Protein AF-A0A6J4MCF7-F1 (afdb_monomer_lite)

Sequence (189 aa):
SVEVPPEEGTEGVEALLNGLPERLKAENLRTLGIVVDADRNLSGRWQSLKDKLSSIGYRDIPQSPPPEGWVCAPSDPYLPRVGVWLMPNNQLPGMLEDFVAYLIPPGDTLHPKAEAILQELEQAGLNRYTLIHHPKALIHTWLAWQKTPAMPMGQAITAQVLRCDCPIALIFIREMGLKPHPFRTALIS

Secondary structure (DSSP, 8-state):
-EE-----TTHHHHHHHHHHHHHHTSTT--EEEEEE--TT-HHHHHHHHHHHHHHHT-----SS--TT-EEE--S-TTS-EEEEEETTTSSS---HHHHHHHHSPTT-SSHHHHHHHHHHHHHTT---S-GGGHHHHHHHHHHHTSSSTT--HHHHHHHHHTT---HHHHHHHHHHT-SSS--EEEE--

Radius of gyration: 17.34 Å; chains: 1; bounding box: 41×32×49 Å

Structure (mmCIF, N/CA/C/O backbone):
data_AF-A0A6J4MCF7-F1
#
_entry.id   AF-A0A6J4MCF7-F1
#
loop_
_atom_site.group_PDB
_atom_site.id
_atom_site.type_symbol
_atom_site.label_atom_id
_atom_site.label_alt_id
_atom_site.label_comp_id
_atom_site.label_asym_id
_atom_site.label_entity_id
_atom_site.label_seq_id
_atom_site.pdbx_PDB_ins_code
_atom_site.Cartn_x
_atom_site.Cartn_y
_atom_site.Cartn_z
_atom_site.occupancy
_atom_site.B_iso_or_equiv
_atom_site.auth_seq_id
_atom_site.auth_comp_id
_at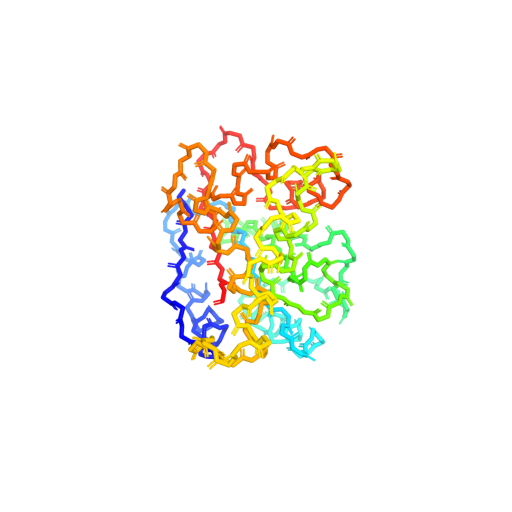om_site.auth_asym_id
_atom_site.auth_atom_id
_atom_site.pdbx_PDB_model_num
ATOM 1 N N . SER A 1 1 ? -3.094 8.353 -14.098 1.00 39.66 1 SER A N 1
ATOM 2 C CA . SER A 1 1 ? -4.246 7.604 -13.571 1.00 39.66 1 SER A CA 1
ATOM 3 C C . SER A 1 1 ? -3.771 6.574 -12.576 1.00 39.66 1 SER A C 1
ATOM 5 O O . SER A 1 1 ? -2.833 5.847 -12.880 1.00 39.66 1 SER A O 1
ATOM 7 N N . VAL A 1 2 ? -4.368 6.573 -11.387 1.00 45.28 2 VAL A N 1
ATOM 8 C CA . VAL A 1 2 ? -4.185 5.514 -10.395 1.00 45.28 2 VAL A CA 1
ATOM 9 C C . VAL A 1 2 ? -5.203 4.423 -10.714 1.00 45.28 2 VAL A C 1
ATOM 11 O O . VAL A 1 2 ? -6.394 4.721 -10.740 1.00 45.28 2 VAL A O 1
ATOM 14 N N . GLU A 1 3 ? -4.757 3.204 -10.997 1.00 48.59 3 GLU A N 1
ATOM 15 C CA . GLU A 1 3 ? -5.644 2.041 -11.099 1.00 48.59 3 GLU A CA 1
ATOM 16 C C . GLU A 1 3 ? -5.617 1.291 -9.771 1.00 48.59 3 GLU A C 1
ATOM 18 O O . GLU A 1 3 ? -4.543 0.887 -9.327 1.00 48.59 3 GLU A O 1
ATOM 23 N N . VAL A 1 4 ? -6.792 1.145 -9.152 1.00 49.62 4 VAL A N 1
ATOM 24 C CA . VAL A 1 4 ? -7.011 0.339 -7.945 1.00 49.62 4 VAL A CA 1
ATOM 25 C C . VAL A 1 4 ? -7.881 -0.855 -8.350 1.00 49.62 4 VAL A C 1
ATOM 27 O O . VAL A 1 4 ? -8.982 -0.627 -8.859 1.00 49.62 4 VAL A O 1
ATOM 30 N N . PRO A 1 5 ? -7.402 -2.104 -8.230 1.00 45.00 5 PRO A N 1
ATOM 31 C CA . PRO A 1 5 ? -8.235 -3.281 -8.424 1.00 45.00 5 PRO A CA 1
ATOM 32 C C . PRO A 1 5 ? -9.290 -3.396 -7.312 1.00 45.00 5 PRO A C 1
ATOM 34 O O . PRO A 1 5 ? -9.135 -2.783 -6.256 1.00 45.00 5 PRO A O 1
ATOM 37 N N . PRO A 1 6 ? -10.381 -4.144 -7.543 1.00 39.25 6 PRO A N 1
ATOM 38 C CA . PRO A 1 6 ? -11.371 -4.416 -6.505 1.00 39.25 6 PRO A CA 1
ATOM 39 C C . PRO A 1 6 ? -10.725 -5.130 -5.305 1.00 39.25 6 PRO A C 1
ATOM 41 O O . PRO A 1 6 ? -9.930 -6.050 -5.484 1.00 39.25 6 PRO A O 1
ATOM 44 N N . GLU A 1 7 ? -11.063 -4.680 -4.093 1.00 44.81 7 GLU A N 1
ATOM 45 C CA . GLU A 1 7 ? -10.561 -5.219 -2.823 1.00 44.81 7 GLU A CA 1
ATOM 46 C C . GLU A 1 7 ? -11.194 -6.589 -2.520 1.00 44.81 7 GLU A C 1
ATOM 48 O O . GLU A 1 7 ? -12.216 -6.664 -1.840 1.00 44.81 7 GLU A O 1
ATOM 53 N N . GLU A 1 8 ? -10.596 -7.683 -2.992 1.00 34.00 8 GLU A N 1
ATOM 54 C CA . GLU A 1 8 ? -10.965 -9.039 -2.559 1.00 34.00 8 GLU A CA 1
ATOM 55 C C . GLU A 1 8 ? -9.717 -9.879 -2.247 1.00 34.00 8 GLU A C 1
ATOM 57 O O . GLU A 1 8 ? -9.166 -10.564 -3.100 1.00 34.00 8 GLU A O 1
ATOM 62 N N . GLY A 1 9 ? -9.282 -9.832 -0.980 1.00 42.81 9 GLY A N 1
ATOM 63 C CA . GLY A 1 9 ? -8.411 -10.827 -0.342 1.00 42.81 9 GLY A CA 1
ATOM 64 C C . GLY A 1 9 ? -7.085 -11.142 -1.046 1.00 42.81 9 GLY A C 1
ATOM 65 O O . GLY A 1 9 ? -6.619 -10.452 -1.943 1.00 42.81 9 GLY A O 1
ATOM 66 N N . THR A 1 10 ? -6.452 -12.239 -0.631 1.00 39.50 10 THR A N 1
ATOM 67 C CA . THR A 1 10 ? -5.171 -12.755 -1.154 1.00 39.50 10 THR A CA 1
ATOM 68 C C . THR A 1 10 ? -5.093 -12.905 -2.683 1.00 39.50 10 THR A C 1
ATOM 70 O O . THR A 1 10 ? -3.987 -13.040 -3.211 1.00 39.50 10 THR A O 1
ATOM 73 N N . GLU A 1 11 ? -6.227 -12.842 -3.386 1.00 49.81 11 GLU A N 1
ATOM 74 C CA . GLU A 1 11 ? -6.341 -12.856 -4.847 1.00 49.81 11 GLU A CA 1
ATOM 75 C C . GLU A 1 11 ? -5.810 -11.565 -5.501 1.00 49.81 11 GLU A C 1
ATOM 77 O O . GLU A 1 11 ? -5.327 -11.621 -6.632 1.00 49.81 11 GLU A O 1
ATOM 82 N N . GLY A 1 12 ? -5.790 -10.425 -4.795 1.00 64.25 12 GLY A N 1
ATOM 83 C CA . GLY A 1 12 ? -5.366 -9.127 -5.345 1.00 64.25 12 GLY A CA 1
ATOM 84 C C . GLY A 1 12 ? -3.914 -9.094 -5.846 1.00 64.25 12 GLY A C 1
ATOM 85 O O . GLY A 1 12 ? -3.633 -8.645 -6.963 1.00 64.25 12 GLY A O 1
ATOM 86 N N . VAL A 1 13 ? -2.975 -9.640 -5.066 1.00 68.19 13 VAL A N 1
ATOM 87 C CA . VAL A 1 13 ? -1.548 -9.685 -5.442 1.00 68.19 13 VAL A CA 1
ATOM 88 C C . VAL A 1 13 ? -1.277 -10.728 -6.525 1.00 68.19 13 VAL A C 1
ATOM 90 O O . VAL A 1 13 ? -0.470 -10.491 -7.421 1.00 68.19 13 VAL A O 1
ATOM 93 N N . GLU A 1 14 ? -1.937 -11.885 -6.492 1.00 72.50 14 GLU A N 1
ATOM 94 C CA . GLU A 1 14 ? -1.773 -12.869 -7.568 1.00 72.50 14 GLU A CA 1
ATOM 95 C C . GLU A 1 14 ? -2.362 -12.352 -8.884 1.00 72.50 14 GLU A C 1
ATOM 97 O O . GLU A 1 14 ? -1.720 -12.457 -9.932 1.00 72.50 14 GLU A O 1
ATOM 102 N N . ALA A 1 15 ? -3.525 -11.697 -8.836 1.00 73.19 15 ALA A N 1
ATOM 103 C CA . ALA A 1 15 ? -4.121 -11.022 -9.982 1.00 73.19 15 ALA A CA 1
ATOM 104 C C . ALA A 1 15 ? -3.201 -9.921 -10.536 1.00 73.19 15 ALA A C 1
ATOM 106 O O . ALA A 1 15 ? -3.029 -9.826 -11.756 1.00 73.19 15 ALA A O 1
ATOM 107 N N . LEU A 1 16 ? -2.540 -9.140 -9.667 1.00 76.44 16 LEU A N 1
ATOM 108 C CA . LEU A 1 16 ? -1.496 -8.194 -10.075 1.00 76.44 16 LEU A CA 1
ATOM 109 C C . LEU A 1 16 ? -0.387 -8.895 -10.849 1.00 76.44 16 LEU A C 1
ATOM 111 O O . LEU A 1 16 ? -0.059 -8.487 -11.962 1.00 76.44 16 LEU A O 1
ATOM 115 N N . LEU A 1 17 ? 0.226 -9.912 -10.239 1.00 80.19 17 LEU A N 1
ATOM 116 C CA . LEU A 1 17 ? 1.384 -10.599 -10.802 1.00 80.19 17 LEU A CA 1
ATOM 117 C C . LEU A 1 17 ? 1.025 -11.268 -12.131 1.00 80.19 17 LEU A C 1
ATOM 119 O O . LEU A 1 17 ? 1.830 -11.265 -13.066 1.00 80.19 17 LEU A O 1
ATOM 123 N N . ASN A 1 18 ? -0.191 -11.793 -12.255 1.00 82.44 18 ASN A N 1
ATOM 124 C CA . ASN A 1 18 ? -0.698 -12.381 -13.488 1.00 82.44 18 ASN A CA 1
ATOM 125 C C . ASN A 1 18 ? -0.935 -11.329 -14.576 1.00 82.44 18 ASN A C 1
ATOM 127 O O . ASN A 1 18 ? -0.492 -11.540 -15.703 1.00 82.44 18 ASN A O 1
ATOM 131 N N . GLY A 1 19 ? -1.525 -10.179 -14.236 1.00 82.44 19 GLY A N 1
ATOM 132 C CA . GLY A 1 19 ? -1.773 -9.077 -15.173 1.00 82.44 19 GLY A CA 1
ATOM 133 C C . GLY A 1 19 ? -0.550 -8.203 -15.484 1.00 82.44 19 GLY A C 1
ATOM 134 O O . GLY A 1 19 ? -0.576 -7.422 -16.436 1.00 82.44 19 GLY A O 1
ATOM 135 N N . LEU A 1 20 ? 0.539 -8.316 -14.715 1.00 83.81 20 LEU A N 1
ATOM 136 C CA . LEU A 1 20 ? 1.731 -7.475 -14.858 1.00 83.81 20 LEU A CA 1
ATOM 137 C C . LEU A 1 20 ? 2.324 -7.466 -16.284 1.00 83.81 20 LEU A C 1
ATOM 139 O O . LEU A 1 20 ? 2.617 -6.376 -16.779 1.00 83.81 20 LEU A O 1
ATOM 143 N N . PRO A 1 21 ? 2.464 -8.606 -16.996 1.00 85.00 21 PRO A N 1
ATOM 144 C CA . PRO A 1 21 ? 2.993 -8.612 -18.359 1.00 85.00 21 PRO A CA 1
ATOM 145 C C . PRO A 1 21 ? 2.129 -7.831 -19.350 1.00 85.00 21 PRO A C 1
ATOM 147 O O . PRO A 1 21 ? 2.665 -7.216 -20.266 1.00 85.00 21 PRO A O 1
ATOM 150 N N . GLU A 1 22 ? 0.805 -7.850 -19.192 1.00 83.25 22 GLU A N 1
ATOM 151 C CA . GLU A 1 22 ? -0.110 -7.104 -20.061 1.00 83.25 22 GLU A CA 1
ATOM 152 C C . GLU A 1 22 ? -0.061 -5.610 -19.752 1.00 83.25 22 GLU A C 1
ATOM 154 O O . GLU A 1 22 ? 0.046 -4.791 -20.662 1.00 83.25 22 GLU A O 1
ATOM 159 N N . ARG A 1 23 ? -0.039 -5.254 -18.461 1.00 81.69 23 ARG A N 1
ATOM 160 C CA . ARG A 1 23 ? 0.102 -3.864 -18.005 1.00 81.69 23 ARG A CA 1
ATOM 161 C C . ARG A 1 23 ? 1.379 -3.226 -18.541 1.00 81.69 23 ARG A C 1
ATOM 163 O O . ARG A 1 23 ? 1.329 -2.099 -19.015 1.00 81.69 23 ARG A O 1
ATOM 170 N N . LEU A 1 24 ? 2.498 -3.951 -18.517 1.00 81.62 24 LEU A N 1
ATOM 171 C CA . LEU A 1 24 ? 3.789 -3.470 -19.022 1.00 81.62 24 LEU A CA 1
ATOM 172 C C . LEU A 1 24 ? 3.817 -3.274 -20.545 1.00 81.62 24 LEU A C 1
ATOM 174 O O . LEU A 1 24 ? 4.602 -2.466 -21.030 1.00 81.62 24 LEU A O 1
ATOM 178 N N . LYS A 1 25 ? 2.946 -3.965 -21.290 1.00 81.38 25 LYS A N 1
ATOM 179 C CA . LYS A 1 25 ? 2.785 -3.814 -22.747 1.00 81.38 25 LYS A CA 1
ATOM 180 C C . LYS A 1 25 ? 1.840 -2.678 -23.141 1.00 81.38 25 LYS A C 1
ATOM 182 O O . LYS A 1 25 ? 1.638 -2.458 -24.333 1.00 81.38 25 LYS A O 1
ATOM 187 N N . ALA A 1 26 ? 1.232 -1.983 -22.178 1.00 78.69 26 ALA A N 1
ATOM 188 C CA . ALA A 1 26 ? 0.313 -0.895 -22.473 1.00 78.69 26 ALA A CA 1
ATOM 189 C C . ALA A 1 26 ? 1.008 0.194 -23.303 1.00 78.69 26 ALA A C 1
ATOM 191 O O . ALA A 1 26 ? 2.081 0.686 -22.941 1.00 78.69 26 ALA A O 1
ATOM 192 N N . GLU A 1 27 ? 0.377 0.594 -24.409 1.00 74.62 27 GLU A N 1
ATOM 193 C CA . GLU A 1 27 ? 0.929 1.618 -25.292 1.00 74.62 27 GLU A CA 1
ATOM 194 C C . GLU A 1 27 ? 1.226 2.910 -24.518 1.00 74.62 27 GLU A C 1
ATOM 196 O O . GLU A 1 27 ? 0.414 3.393 -23.724 1.00 74.62 27 GLU A O 1
ATOM 201 N N . ASN A 1 28 ? 2.402 3.488 -24.776 1.00 75.81 28 ASN A N 1
ATOM 202 C CA . ASN A 1 28 ? 2.908 4.711 -24.145 1.00 75.81 28 ASN A CA 1
ATOM 203 C C . ASN A 1 28 ? 3.186 4.623 -22.633 1.00 75.81 28 ASN A C 1
ATOM 205 O O . ASN A 1 28 ? 3.446 5.656 -22.006 1.00 75.81 28 ASN A O 1
ATOM 209 N N . LEU A 1 29 ? 3.178 3.431 -22.027 1.00 78.75 29 LEU A N 1
ATOM 210 C CA . LEU A 1 29 ? 3.609 3.278 -20.642 1.00 78.75 29 LEU A CA 1
ATOM 211 C C . LEU A 1 29 ? 5.124 3.494 -20.541 1.00 78.75 29 LEU A C 1
ATOM 213 O O . LEU A 1 29 ? 5.912 2.713 -21.057 1.00 78.75 29 LEU A O 1
ATOM 217 N N . ARG A 1 30 ? 5.533 4.570 -19.863 1.00 79.62 30 ARG A N 1
ATOM 218 C CA . ARG A 1 30 ? 6.956 4.885 -19.619 1.00 79.62 30 ARG A CA 1
ATOM 219 C C . ARG A 1 30 ? 7.431 4.481 -18.231 1.00 79.62 30 ARG A C 1
ATOM 221 O O . ARG A 1 30 ? 8.589 4.118 -18.057 1.00 79.62 30 ARG A O 1
ATOM 228 N N . THR A 1 31 ? 6.529 4.561 -17.258 1.00 79.8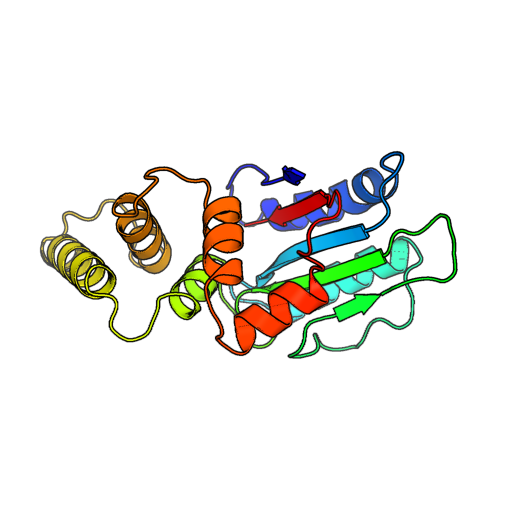1 31 THR A N 1
ATOM 229 C CA . THR A 1 31 ? 6.805 4.270 -15.854 1.00 79.81 31 THR A CA 1
ATOM 230 C C . THR A 1 31 ? 5.607 3.556 -15.252 1.00 79.81 31 THR A C 1
ATOM 232 O O . THR A 1 31 ? 4.482 4.027 -15.418 1.00 79.81 31 THR A O 1
ATOM 235 N N . LEU A 1 32 ? 5.858 2.472 -14.523 1.00 82.06 32 LEU A N 1
ATOM 236 C CA . LEU A 1 32 ? 4.882 1.755 -13.717 1.00 82.06 32 LEU A CA 1
ATOM 237 C C . LEU A 1 32 ? 5.322 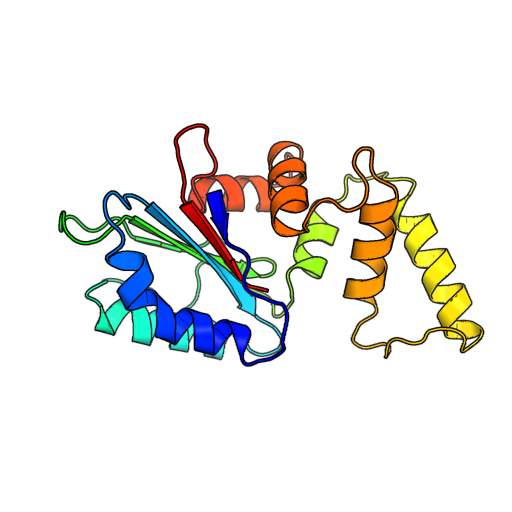1.762 -12.252 1.00 82.06 32 LEU A C 1
ATOM 239 O O . LEU A 1 32 ? 6.406 1.296 -11.913 1.00 82.06 32 LEU A O 1
ATOM 243 N N . GLY A 1 33 ? 4.466 2.286 -11.384 1.00 81.25 33 GLY A N 1
ATOM 244 C CA . GLY A 1 33 ? 4.591 2.101 -9.943 1.00 81.25 33 GLY A CA 1
ATOM 245 C C . GLY A 1 33 ? 3.776 0.892 -9.499 1.00 81.25 33 GLY A C 1
ATOM 246 O O . GLY A 1 33 ? 2.604 0.808 -9.862 1.00 81.25 33 GLY A O 1
ATOM 247 N N . ILE A 1 34 ? 4.392 -0.005 -8.733 1.00 83.62 34 ILE A N 1
ATOM 248 C CA . ILE A 1 34 ? 3.781 -1.191 -8.135 1.00 83.62 34 ILE A CA 1
ATOM 249 C C . ILE A 1 34 ? 3.808 -1.019 -6.618 1.00 83.62 34 ILE A C 1
ATOM 251 O O . ILE A 1 34 ? 4.879 -0.917 -6.024 1.00 83.62 34 ILE A O 1
ATOM 255 N N . VAL A 1 35 ? 2.634 -1.002 -6.000 1.00 81.62 35 VAL A N 1
ATOM 256 C CA . VAL A 1 35 ? 2.478 -0.992 -4.542 1.00 81.62 35 VAL A CA 1
ATOM 257 C C . VAL A 1 35 ? 1.761 -2.268 -4.138 1.00 81.62 35 VAL A C 1
ATOM 259 O O . VAL A 1 35 ? 0.762 -2.602 -4.772 1.00 81.62 35 VAL A O 1
ATOM 262 N N . VAL A 1 36 ? 2.291 -2.979 -3.145 1.00 81.31 36 VAL A N 1
ATOM 263 C CA . VAL A 1 36 ? 1.769 -4.279 -2.706 1.00 81.31 36 VAL A CA 1
ATOM 264 C C . VAL A 1 36 ? 1.736 -4.349 -1.186 1.00 81.31 36 VAL A C 1
ATOM 266 O O . VAL A 1 36 ? 2.739 -4.045 -0.537 1.00 81.31 36 VAL A O 1
ATOM 269 N N . ASP A 1 37 ? 0.622 -4.820 -0.632 1.00 80.81 37 ASP A N 1
ATOM 270 C CA . ASP A 1 37 ? 0.520 -5.133 0.789 1.00 80.81 37 ASP A CA 1
ATOM 271 C C . ASP A 1 37 ? 1.416 -6.323 1.159 1.00 80.81 37 ASP A C 1
ATOM 273 O O . ASP A 1 37 ? 1.409 -7.392 0.531 1.00 80.81 37 ASP A O 1
ATOM 277 N N . ALA A 1 38 ? 2.257 -6.126 2.177 1.00 78.56 38 ALA A N 1
ATOM 278 C CA . ALA A 1 38 ? 3.125 -7.186 2.677 1.00 78.56 38 ALA A CA 1
ATOM 279 C C . ALA A 1 38 ? 2.349 -8.198 3.534 1.00 78.56 38 ALA A C 1
ATOM 281 O O . ALA A 1 38 ? 2.861 -9.295 3.788 1.00 78.56 38 ALA A O 1
ATOM 282 N N . ASP A 1 39 ? 1.131 -7.844 3.964 1.00 78.94 39 ASP A N 1
ATOM 283 C CA . ASP A 1 39 ? 0.263 -8.618 4.849 1.00 78.94 39 ASP A CA 1
ATOM 284 C C . ASP A 1 39 ? 1.061 -9.184 6.030 1.00 78.94 39 ASP A C 1
ATOM 286 O O . ASP A 1 39 ? 1.574 -8.446 6.863 1.00 78.94 39 ASP A O 1
ATOM 290 N N . ARG A 1 40 ? 1.220 -10.513 6.080 1.00 76.38 40 ARG A N 1
ATOM 291 C CA . ARG A 1 40 ? 2.025 -11.242 7.067 1.00 76.38 40 ARG A CA 1
ATOM 292 C C . ARG A 1 40 ? 3.331 -11.805 6.495 1.00 76.38 40 ARG A C 1
ATOM 294 O O . ARG A 1 40 ? 4.091 -12.407 7.246 1.00 76.38 40 ARG A O 1
ATOM 301 N N . ASN A 1 41 ? 3.593 -11.672 5.191 1.00 83.56 41 ASN A N 1
ATOM 302 C CA . ASN A 1 41 ? 4.712 -12.341 4.517 1.00 83.56 41 ASN A CA 1
ATOM 303 C C . ASN A 1 41 ? 5.433 -11.443 3.497 1.00 83.56 41 ASN A C 1
ATOM 305 O O . ASN A 1 41 ? 5.420 -11.693 2.290 1.00 83.56 41 ASN A O 1
ATOM 309 N N . LEU A 1 42 ? 6.142 -10.438 4.008 1.00 86.56 42 LEU A N 1
ATOM 310 C CA . LEU A 1 42 ? 6.962 -9.520 3.216 1.00 86.56 42 LEU A CA 1
ATOM 311 C C . LEU A 1 42 ? 7.971 -10.236 2.302 1.00 86.56 42 LEU A C 1
ATOM 313 O O . LEU A 1 42 ? 8.087 -9.907 1.122 1.00 86.56 42 LEU A O 1
ATOM 317 N N . SER A 1 43 ? 8.679 -11.243 2.825 1.00 87.81 43 SER A N 1
ATOM 318 C CA . SER A 1 43 ? 9.699 -11.972 2.060 1.00 87.81 43 SER A CA 1
ATOM 319 C C . SER A 1 43 ? 9.089 -12.756 0.895 1.00 87.81 43 SER A C 1
ATOM 321 O O . SER A 1 43 ? 9.597 -12.680 -0.223 1.00 87.81 43 SER A O 1
ATOM 323 N N . GLY A 1 44 ? 7.966 -13.444 1.119 1.00 89.50 44 GLY A N 1
ATOM 324 C CA . GLY A 1 44 ? 7.249 -14.163 0.064 1.00 89.50 44 GLY A CA 1
ATOM 325 C C . GLY A 1 44 ? 6.682 -13.233 -1.011 1.00 89.50 44 GLY A C 1
ATOM 326 O O . GLY A 1 44 ? 6.769 -13.546 -2.201 1.00 89.50 44 GLY A O 1
ATOM 327 N N . ARG A 1 45 ? 6.163 -12.062 -0.616 1.00 88.62 45 ARG A N 1
ATOM 328 C CA . ARG A 1 45 ? 5.674 -11.032 -1.550 1.00 88.62 45 ARG A CA 1
ATOM 329 C C . ARG A 1 45 ? 6.807 -10.483 -2.418 1.00 88.62 45 ARG A C 1
ATOM 331 O O . ARG A 1 45 ? 6.674 -10.458 -3.641 1.00 88.62 45 ARG A O 1
ATOM 338 N N . TRP A 1 46 ? 7.943 -10.129 -1.810 1.00 92.44 46 TRP A N 1
ATOM 339 C CA . TRP A 1 46 ? 9.132 -9.686 -2.545 1.00 92.44 46 TRP A CA 1
ATOM 340 C C . TRP A 1 46 ? 9.631 -10.746 -3.527 1.00 92.44 46 TRP A C 1
ATOM 342 O O . TRP A 1 46 ? 9.884 -10.446 -4.692 1.00 92.44 46 TRP A O 1
ATOM 352 N N . GLN A 1 47 ? 9.735 -11.996 -3.074 1.00 92.56 47 GLN A N 1
ATOM 353 C CA . GLN A 1 47 ? 10.217 -13.097 -3.901 1.00 92.56 47 GLN A CA 1
ATOM 354 C C . GLN A 1 47 ? 9.303 -13.329 -5.115 1.00 92.56 47 GLN A C 1
ATOM 356 O O . GLN A 1 47 ? 9.795 -13.425 -6.236 1.00 92.56 47 GLN A O 1
ATOM 361 N N . SER A 1 48 ? 7.983 -13.300 -4.921 1.00 90.94 48 SER A N 1
ATOM 362 C CA . SER A 1 48 ? 7.007 -13.452 -6.011 1.00 90.94 48 SER A CA 1
ATOM 363 C C . SER A 1 48 ? 7.109 -12.326 -7.050 1.00 90.94 48 SER A C 1
ATOM 365 O O . SER A 1 48 ? 7.079 -12.577 -8.257 1.00 90.94 48 SER A O 1
ATOM 367 N N . LEU A 1 49 ? 7.283 -11.078 -6.597 1.00 91.25 49 LEU A N 1
ATOM 368 C CA . LEU A 1 49 ? 7.530 -9.929 -7.476 1.00 91.25 49 LEU A CA 1
ATOM 369 C C . LEU A 1 49 ? 8.845 -10.079 -8.244 1.00 91.25 49 LEU A C 1
ATOM 371 O O . LEU A 1 49 ? 8.870 -9.868 -9.456 1.00 91.25 49 LEU A O 1
ATOM 375 N N . LYS A 1 50 ? 9.922 -10.479 -7.558 1.00 93.12 50 LYS A N 1
ATOM 376 C CA . LYS A 1 50 ? 11.244 -10.704 -8.151 1.00 93.12 50 LYS A CA 1
ATOM 377 C C . LYS A 1 50 ? 11.181 -11.740 -9.265 1.00 93.12 50 LYS A C 1
ATOM 379 O O . LYS A 1 50 ? 11.682 -11.484 -10.359 1.00 93.12 50 LYS A O 1
ATOM 384 N N . ASP A 1 51 ? 10.542 -12.876 -9.011 1.00 92.75 51 ASP A N 1
ATOM 385 C CA . ASP A 1 51 ? 10.424 -13.960 -9.986 1.00 92.75 51 ASP A CA 1
ATOM 386 C C . ASP A 1 51 ? 9.627 -13.504 -11.210 1.00 92.75 51 ASP A C 1
ATOM 388 O O . ASP A 1 51 ? 10.046 -13.713 -12.355 1.00 92.75 51 ASP A O 1
ATOM 392 N N . LYS A 1 52 ? 8.525 -12.778 -10.987 1.00 91.31 52 LYS A N 1
ATOM 393 C CA . LYS A 1 52 ? 7.706 -12.257 -12.080 1.00 91.31 52 LYS A CA 1
ATOM 394 C C . LYS A 1 52 ? 8.444 -11.215 -12.917 1.00 91.31 52 LYS A C 1
ATOM 396 O O . LYS A 1 52 ? 8.455 -11.324 -14.142 1.00 91.31 52 LYS A O 1
ATOM 401 N N . LEU A 1 53 ? 9.081 -10.232 -12.290 1.00 91.56 53 LEU A N 1
ATOM 402 C CA . LEU A 1 53 ? 9.840 -9.191 -12.985 1.00 91.56 53 LEU A CA 1
ATOM 403 C C . LEU A 1 53 ? 11.027 -9.783 -13.757 1.00 91.56 53 LEU A C 1
ATOM 405 O O . LEU A 1 53 ? 11.249 -9.416 -14.913 1.00 91.56 53 LEU A O 1
ATOM 409 N N . SER A 1 54 ? 11.718 -10.763 -13.170 1.00 92.94 54 SER A N 1
ATOM 410 C CA . SER A 1 54 ? 12.803 -11.491 -13.837 1.00 92.94 54 SER A CA 1
ATOM 411 C C . SER A 1 54 ? 12.306 -12.224 -15.085 1.00 92.94 54 SER A C 1
ATOM 413 O O . SER A 1 54 ? 12.945 -12.154 -16.132 1.00 92.94 54 SER A O 1
ATOM 415 N N . SER A 1 55 ? 11.128 -12.861 -15.017 1.00 92.38 55 SER A N 1
ATOM 416 C CA . SER A 1 55 ? 10.520 -13.552 -16.167 1.00 92.38 55 SER A CA 1
ATOM 417 C C . SER A 1 55 ? 10.159 -12.623 -17.335 1.00 92.38 55 SER A C 1
ATOM 419 O O . SER A 1 55 ? 10.100 -13.068 -18.478 1.00 92.38 55 SER A O 1
ATOM 421 N N . ILE A 1 56 ? 9.935 -11.333 -17.059 1.00 90.19 56 ILE A N 1
ATOM 422 C CA . ILE A 1 56 ? 9.616 -10.309 -18.066 1.00 90.19 56 ILE A CA 1
ATOM 423 C C . ILE A 1 56 ? 10.890 -9.717 -18.691 1.00 90.19 56 ILE A C 1
ATOM 425 O O . ILE A 1 56 ? 10.837 -9.177 -19.793 1.00 90.19 56 ILE A O 1
ATOM 429 N N . GLY A 1 57 ? 12.038 -9.849 -18.020 1.00 91.12 57 GLY A N 1
ATOM 430 C CA . GLY A 1 57 ? 13.335 -9.384 -18.515 1.00 91.12 57 GLY A CA 1
ATOM 431 C C . GLY A 1 57 ? 14.010 -8.316 -17.655 1.00 91.12 57 GLY A C 1
ATOM 432 O O . GLY A 1 57 ? 15.099 -7.868 -18.017 1.00 91.12 57 GLY A O 1
ATOM 433 N N . TYR A 1 58 ? 13.425 -7.929 -16.514 1.00 91.94 58 TYR A N 1
ATOM 434 C CA . TYR A 1 58 ? 14.111 -7.072 -15.544 1.00 91.94 58 TYR A CA 1
ATOM 435 C C . TYR A 1 58 ? 15.282 -7.829 -14.907 1.00 91.94 58 TYR A C 1
ATOM 437 O O . TYR A 1 58 ? 15.192 -9.022 -14.624 1.00 91.94 58 TYR A O 1
ATOM 445 N N . ARG A 1 59 ? 16.398 -7.130 -14.691 1.00 89.94 59 ARG A N 1
ATOM 446 C CA . ARG A 1 59 ? 17.643 -7.687 -14.141 1.00 89.94 59 ARG A CA 1
ATOM 447 C C . ARG A 1 59 ? 18.070 -6.916 -12.894 1.00 89.94 59 ARG A C 1
ATOM 449 O O . ARG A 1 59 ? 17.472 -5.895 -12.566 1.00 89.94 59 ARG A O 1
ATOM 456 N N . ASP A 1 60 ? 19.086 -7.436 -12.206 1.00 88.75 60 ASP A N 1
ATOM 457 C CA . ASP A 1 60 ? 19.720 -6.800 -11.040 1.00 88.75 60 ASP A CA 1
ATOM 458 C C . ASP A 1 60 ? 18.742 -6.482 -9.892 1.00 88.75 60 ASP A C 1
ATOM 460 O O . ASP A 1 60 ? 18.865 -5.487 -9.177 1.00 88.75 60 ASP A O 1
ATOM 464 N N . ILE A 1 61 ? 17.745 -7.353 -9.708 1.00 93.12 61 ILE A N 1
ATOM 465 C CA . ILE A 1 61 ? 16.768 -7.249 -8.622 1.00 93.12 61 ILE A CA 1
ATOM 466 C C . ILE A 1 61 ? 17.422 -7.733 -7.311 1.00 93.12 61 ILE A C 1
ATOM 468 O O . ILE A 1 61 ? 17.954 -8.849 -7.282 1.00 93.12 61 ILE A O 1
ATOM 472 N N . PRO A 1 62 ? 17.401 -6.944 -6.219 1.00 93.50 62 PRO A N 1
ATOM 473 C CA . PRO A 1 62 ? 18.061 -7.311 -4.971 1.00 93.50 62 PRO A CA 1
ATOM 474 C C . PRO A 1 62 ? 17.397 -8.520 -4.298 1.00 93.50 62 PRO A C 1
ATOM 476 O O . PRO A 1 62 ? 16.214 -8.811 -4.486 1.00 93.50 62 PRO A O 1
ATOM 479 N N . GLN A 1 63 ? 18.170 -9.245 -3.483 1.00 90.19 63 GLN A N 1
ATOM 480 C CA . GLN A 1 63 ? 17.678 -10.451 -2.801 1.00 90.19 63 GLN A CA 1
ATOM 481 C C . GLN A 1 63 ? 16.608 -10.147 -1.746 1.00 90.19 63 GLN A C 1
ATOM 483 O O . GLN A 1 63 ? 15.698 -10.949 -1.553 1.00 90.19 63 GLN A O 1
ATOM 488 N N . SER A 1 64 ? 16.689 -8.981 -1.111 1.00 90.50 64 SER A N 1
ATOM 489 C CA . SER A 1 64 ? 15.716 -8.460 -0.150 1.00 90.50 64 SER A CA 1
ATOM 490 C C . SER A 1 64 ? 15.213 -7.086 -0.601 1.00 90.50 64 SER A C 1
ATOM 492 O O . SER A 1 64 ? 15.959 -6.376 -1.285 1.00 90.50 64 SER A O 1
ATOM 494 N N . PRO A 1 65 ? 13.990 -6.683 -0.215 1.00 90.94 65 PRO A N 1
ATOM 495 C CA . PRO A 1 65 ? 13.473 -5.365 -0.560 1.00 90.94 65 PRO A CA 1
ATOM 496 C C . PRO A 1 65 ? 14.319 -4.273 0.120 1.00 90.94 65 PRO A C 1
ATOM 498 O O . PRO A 1 65 ? 14.537 -4.347 1.336 1.00 90.94 65 PRO A O 1
ATOM 501 N N . PRO A 1 66 ? 14.823 -3.276 -0.628 1.00 90.56 66 PRO A N 1
ATOM 502 C CA . PRO A 1 66 ? 15.540 -2.151 -0.039 1.00 90.56 66 PRO A CA 1
ATOM 503 C C . PRO A 1 66 ? 14.596 -1.308 0.837 1.00 90.56 66 PRO A C 1
ATOM 505 O O . PRO A 1 66 ? 13.449 -1.091 0.434 1.00 90.56 66 PRO A O 1
ATOM 508 N N . PRO A 1 67 ? 15.041 -0.800 2.003 1.00 86.44 67 PRO A N 1
ATOM 509 C CA . PRO A 1 67 ? 14.233 0.082 2.853 1.00 86.44 67 PRO A CA 1
ATOM 510 C C . PRO A 1 67 ? 13.707 1.315 2.113 1.00 86.44 67 PRO A C 1
ATOM 512 O O . PRO A 1 67 ? 12.570 1.742 2.309 1.00 86.44 67 PRO A O 1
ATOM 515 N N . GLU A 1 68 ? 14.530 1.863 1.225 1.00 84.06 68 GLU A N 1
ATOM 516 C CA . GLU A 1 68 ? 14.210 3.007 0.386 1.00 84.06 68 GLU A CA 1
ATOM 517 C C . GLU A 1 68 ? 13.237 2.683 -0.755 1.00 84.06 68 GLU A C 1
ATOM 519 O O . GLU A 1 68 ? 12.798 3.604 -1.426 1.00 84.06 68 GLU A O 1
ATOM 524 N N . GLY A 1 69 ? 12.859 1.420 -0.961 1.00 86.19 69 GLY A N 1
ATOM 525 C CA . GLY A 1 69 ? 12.120 0.964 -2.137 1.00 86.19 69 GLY A CA 1
ATOM 526 C C . GLY A 1 69 ? 13.053 0.560 -3.279 1.00 86.19 69 GLY A C 1
ATOM 527 O O . GLY A 1 69 ? 14.265 0.759 -3.229 1.00 86.19 69 GLY A O 1
ATOM 528 N N . TRP A 1 70 ? 12.501 -0.058 -4.322 1.00 89.69 70 TRP A N 1
ATOM 529 C CA . TRP A 1 70 ? 13.298 -0.503 -5.468 1.00 89.69 70 TRP A CA 1
ATOM 530 C C . TRP A 1 70 ? 12.815 0.133 -6.761 1.00 89.69 70 TRP A C 1
ATOM 532 O O . TRP A 1 70 ? 11.631 0.078 -7.085 1.00 89.69 70 TRP A O 1
ATOM 542 N N . VAL A 1 71 ? 13.747 0.688 -7.532 1.00 89.06 71 VAL A N 1
ATOM 543 C CA . VAL A 1 71 ? 13.487 1.227 -8.865 1.00 89.06 71 VAL A CA 1
ATOM 544 C C . VAL A 1 71 ? 14.434 0.592 -9.867 1.00 89.06 71 VAL A C 1
ATOM 546 O O . VAL A 1 71 ? 15.649 0.596 -9.687 1.00 89.06 71 VAL A O 1
ATOM 549 N N . CYS A 1 72 ? 13.872 0.132 -10.979 1.00 88.31 72 CYS A N 1
ATOM 550 C CA . CYS A 1 72 ? 14.616 -0.295 -12.150 1.00 88.31 72 CYS A CA 1
ATOM 551 C C . CYS A 1 72 ? 14.265 0.592 -13.344 1.00 88.31 72 CYS A C 1
ATOM 553 O O . CYS A 1 72 ? 13.093 0.771 -13.682 1.00 88.31 72 CYS A O 1
ATOM 555 N N . ALA A 1 73 ? 15.288 1.133 -14.000 1.00 86.44 73 ALA A N 1
ATOM 556 C CA . ALA A 1 73 ? 15.173 1.871 -15.253 1.00 86.44 73 ALA A CA 1
ATOM 557 C C . ALA A 1 73 ? 16.042 1.171 -16.310 1.00 86.44 73 ALA A C 1
ATOM 559 O O . ALA A 1 73 ? 17.220 1.509 -16.443 1.00 86.44 73 ALA A O 1
ATOM 560 N N . PRO A 1 74 ? 15.504 0.153 -17.008 1.00 85.56 74 PRO A N 1
ATOM 561 C CA . PRO A 1 74 ? 16.258 -0.584 -18.013 1.00 85.56 74 PRO A CA 1
ATOM 562 C C . PRO A 1 74 ? 16.679 0.317 -19.178 1.00 85.56 74 PRO A C 1
ATOM 564 O O . PRO A 1 74 ? 15.951 1.229 -19.563 1.00 85.56 74 PRO A O 1
ATOM 567 N N . SER A 1 75 ? 17.827 0.018 -19.789 1.00 84.00 75 SER A N 1
ATOM 568 C CA . SER A 1 75 ? 18.236 0.646 -21.057 1.00 84.00 75 SER A CA 1
ATOM 569 C C . SER A 1 75 ? 17.425 0.146 -22.259 1.00 84.00 75 SER A C 1
ATOM 571 O O . SER A 1 75 ? 17.509 0.731 -23.336 1.00 84.00 75 SER A O 1
ATOM 573 N N . ASP A 1 76 ? 16.682 -0.953 -22.093 1.00 85.50 76 ASP A N 1
ATOM 574 C CA . ASP A 1 76 ? 15.798 -1.507 -23.116 1.00 85.50 76 ASP A CA 1
ATOM 575 C C . ASP A 1 76 ? 14.576 -0.585 -23.309 1.00 85.50 76 ASP A C 1
ATOM 577 O O . ASP A 1 76 ? 13.785 -0.434 -22.375 1.00 85.50 76 ASP A O 1
ATOM 581 N N . PRO A 1 77 ? 14.385 0.023 -24.496 1.00 79.31 77 PRO A N 1
ATOM 582 C CA . PRO A 1 77 ? 13.281 0.949 -24.745 1.00 79.31 77 PRO A CA 1
ATOM 583 C C . PRO A 1 77 ? 11.897 0.280 -24.737 1.00 79.31 77 PRO A C 1
ATOM 585 O O . PRO A 1 77 ? 10.892 0.990 -24.699 1.00 79.31 77 PRO A O 1
ATOM 588 N N . TYR A 1 78 ? 11.827 -1.054 -24.781 1.00 82.62 78 TYR A N 1
ATOM 589 C CA . TYR A 1 78 ? 10.580 -1.816 -24.699 1.00 82.62 78 TYR A CA 1
ATOM 590 C C . TYR A 1 78 ? 10.181 -2.160 -23.260 1.00 82.62 78 TYR A C 1
ATOM 592 O O . TYR A 1 78 ? 9.077 -2.660 -23.041 1.00 82.62 78 TYR A O 1
ATOM 600 N N . LEU A 1 79 ? 11.048 -1.888 -22.279 1.00 86.50 79 LEU A N 1
ATOM 601 C CA . LEU A 1 79 ? 10.749 -2.082 -20.865 1.00 86.50 79 LEU A CA 1
ATOM 602 C C . LEU A 1 79 ? 10.544 -0.729 -20.172 1.00 86.50 79 LEU A C 1
ATOM 604 O O . LEU A 1 79 ? 11.468 0.086 -20.117 1.00 86.50 79 LEU A O 1
ATOM 608 N N . PRO A 1 80 ? 9.362 -0.468 -19.588 1.00 87.19 80 PRO A N 1
ATOM 609 C CA . PRO A 1 80 ? 9.148 0.759 -18.837 1.00 87.19 80 PRO A CA 1
ATOM 610 C C . PRO A 1 80 ? 9.966 0.763 -17.541 1.00 87.19 80 PRO A C 1
ATOM 612 O O . PRO A 1 80 ? 10.308 -0.284 -16.980 1.00 87.19 80 PRO A O 1
ATOM 615 N N . ARG A 1 81 ? 10.218 1.960 -17.005 1.00 86.94 81 ARG A N 1
ATOM 616 C CA . ARG A 1 81 ? 10.749 2.119 -15.646 1.00 86.94 81 ARG A CA 1
ATOM 617 C C . ARG A 1 81 ? 9.760 1.510 -14.652 1.00 86.94 81 ARG A C 1
ATOM 619 O O . ARG A 1 81 ? 8.576 1.831 -14.701 1.00 86.94 81 ARG A O 1
ATOM 626 N N . VAL A 1 82 ? 10.234 0.691 -13.721 1.00 87.50 82 VAL A N 1
ATOM 627 C CA . VAL A 1 82 ? 9.407 0.106 -12.657 1.00 87.50 82 VAL A CA 1
ATOM 628 C C . VAL A 1 82 ? 9.889 0.602 -11.305 1.00 87.50 82 VAL A C 1
ATOM 630 O O . VAL A 1 82 ? 11.086 0.587 -11.038 1.00 87.50 82 VAL A O 1
ATOM 633 N N . GLY A 1 83 ? 8.959 1.049 -10.465 1.00 88.00 83 GLY A N 1
ATOM 634 C CA . GLY A 1 83 ? 9.173 1.241 -9.032 1.00 88.00 83 GLY A CA 1
ATOM 635 C C . GLY A 1 83 ? 8.333 0.236 -8.250 1.00 88.00 83 GLY A C 1
ATOM 636 O O . GLY A 1 83 ? 7.185 0.001 -8.620 1.00 88.00 83 GLY A O 1
ATOM 637 N N . VAL A 1 84 ? 8.893 -0.358 -7.199 1.00 88.12 84 VAL A N 1
ATOM 638 C CA . VAL A 1 84 ? 8.212 -1.303 -6.309 1.00 88.12 84 VAL A CA 1
ATOM 639 C C . VAL A 1 84 ? 8.270 -0.788 -4.876 1.00 88.12 84 VAL A C 1
ATOM 641 O O . VAL A 1 84 ? 9.346 -0.457 -4.374 1.00 88.12 84 VAL A O 1
ATOM 644 N N . TRP A 1 85 ? 7.108 -0.783 -4.225 1.00 87.12 85 TRP A N 1
ATOM 645 C CA . TRP A 1 85 ? 6.935 -0.495 -2.808 1.00 87.12 85 TRP A CA 1
ATOM 646 C C . TRP A 1 85 ? 6.132 -1.610 -2.135 1.00 87.12 85 TRP A C 1
ATOM 648 O O . TRP A 1 85 ? 5.019 -1.921 -2.560 1.00 87.12 85 TRP A O 1
ATOM 658 N N . LEU A 1 86 ? 6.686 -2.198 -1.080 1.00 88.00 86 LEU A N 1
ATOM 659 C CA . LEU A 1 86 ? 5.975 -3.116 -0.196 1.00 88.00 86 LEU A CA 1
ATOM 660 C C . LEU A 1 86 ? 5.476 -2.338 1.017 1.00 88.00 86 LEU A C 1
ATOM 662 O O . LEU A 1 86 ? 6.263 -1.691 1.711 1.00 88.00 86 LEU A O 1
ATOM 666 N N . MET A 1 87 ? 4.177 -2.397 1.285 1.00 84.75 87 MET A N 1
ATOM 667 C CA . MET A 1 87 ? 3.617 -1.722 2.446 1.00 84.75 87 MET A CA 1
ATOM 668 C C . MET A 1 87 ? 4.075 -2.366 3.763 1.00 84.75 87 MET A C 1
ATOM 670 O O . MET A 1 87 ? 4.398 -3.550 3.792 1.00 84.75 87 MET A O 1
ATOM 674 N N . PRO A 1 88 ? 4.123 -1.584 4.853 1.00 81.56 88 PRO A N 1
ATOM 675 C CA . PRO A 1 88 ? 3.972 -0.131 4.852 1.00 81.56 88 PRO A CA 1
ATOM 676 C C . PRO A 1 88 ? 5.278 0.588 4.466 1.00 81.56 88 PRO A C 1
ATOM 678 O O . PRO A 1 88 ? 5.245 1.740 4.046 1.00 81.56 88 PRO A O 1
ATOM 681 N N . ASN A 1 89 ? 6.436 -0.064 4.608 1.00 82.75 89 ASN A N 1
ATOM 682 C CA . ASN A 1 89 ? 7.744 0.606 4.597 1.00 82.75 89 ASN A CA 1
ATOM 683 C C . ASN A 1 89 ? 8.895 -0.215 3.986 1.00 82.75 89 ASN A C 1
ATOM 685 O O . ASN A 1 89 ? 10.058 0.031 4.297 1.00 82.75 89 ASN A O 1
ATOM 689 N N . ASN A 1 90 ? 8.587 -1.227 3.178 1.00 87.06 90 ASN A N 1
ATOM 690 C CA . ASN A 1 90 ? 9.518 -2.216 2.624 1.00 87.06 90 ASN A CA 1
ATOM 691 C C . ASN A 1 90 ? 10.222 -3.131 3.629 1.00 87.06 90 ASN A C 1
ATOM 693 O O . ASN A 1 90 ? 11.013 -3.969 3.202 1.00 87.06 90 ASN A O 1
ATOM 697 N N . GLN A 1 91 ? 9.976 -2.996 4.933 1.00 87.12 91 GLN A N 1
ATOM 698 C CA . GLN A 1 91 ? 10.715 -3.718 5.978 1.00 87.12 91 GLN A CA 1
ATOM 699 C C . GLN A 1 91 ? 9.813 -4.501 6.932 1.00 87.12 91 GLN A C 1
ATOM 701 O O . GLN A 1 91 ? 10.239 -5.516 7.480 1.00 87.12 91 GLN A O 1
ATOM 706 N N . LEU A 1 92 ? 8.572 -4.058 7.127 1.00 81.56 92 LEU A N 1
ATOM 707 C CA . LEU A 1 92 ? 7.608 -4.688 8.018 1.00 81.56 92 LEU A CA 1
ATOM 708 C C . LEU A 1 92 ? 6.463 -5.339 7.234 1.00 81.56 92 LEU A C 1
ATOM 710 O O . LEU A 1 92 ? 6.110 -4.857 6.160 1.00 81.56 92 LEU A O 1
ATOM 714 N N . PRO A 1 93 ? 5.859 -6.413 7.769 1.00 78.75 93 PRO A N 1
ATOM 715 C CA . PRO A 1 93 ? 4.535 -6.828 7.338 1.00 78.75 93 PRO A CA 1
ATOM 716 C C . PRO A 1 93 ? 3.530 -5.711 7.647 1.00 78.75 93 PRO A C 1
ATOM 718 O O . PRO A 1 93 ? 3.682 -5.000 8.642 1.00 78.75 93 PRO A O 1
ATOM 721 N N . GLY A 1 94 ? 2.508 -5.576 6.815 1.00 74.06 94 GLY A N 1
ATOM 722 C CA . GLY A 1 94 ? 1.440 -4.608 7.012 1.00 74.06 94 GLY A CA 1
ATOM 723 C C . GLY A 1 94 ? 0.710 -4.299 5.718 1.00 74.06 94 GLY A C 1
ATOM 724 O O . GLY A 1 94 ? 1.048 -4.818 4.646 1.00 74.06 94 GLY A O 1
ATOM 725 N N . MET A 1 95 ? -0.309 -3.468 5.860 1.00 77.12 95 MET A N 1
ATOM 726 C CA . MET A 1 95 ? -1.232 -3.106 4.794 1.00 77.12 95 MET A CA 1
ATOM 727 C C . MET A 1 95 ? -1.168 -1.607 4.510 1.00 77.12 95 MET A C 1
ATOM 729 O O . MET A 1 95 ? -0.486 -0.827 5.188 1.00 77.12 95 MET A O 1
ATOM 733 N N . LEU A 1 96 ? -1.919 -1.200 3.500 1.00 74.50 96 LEU A N 1
ATOM 734 C CA . LEU A 1 96 ? -2.085 0.181 3.100 1.00 74.50 96 LEU A CA 1
ATOM 735 C C . LEU A 1 96 ? -2.538 1.089 4.254 1.00 74.50 96 LEU A C 1
ATOM 737 O O . LEU A 1 96 ? -2.084 2.230 4.358 1.00 74.50 96 LEU A O 1
ATOM 741 N N . GLU A 1 97 ? -3.400 0.598 5.144 1.00 77.56 97 GLU A N 1
ATOM 742 C CA . GLU A 1 97 ? -3.912 1.379 6.272 1.00 77.56 97 GLU A CA 1
ATOM 743 C C . GLU A 1 97 ? -2.835 1.685 7.313 1.00 77.56 97 GLU A C 1
ATOM 745 O O . GLU A 1 97 ? -2.791 2.803 7.831 1.00 77.56 97 GLU A O 1
ATOM 750 N N . ASP A 1 98 ? -1.900 0.760 7.537 1.00 74.62 98 ASP A N 1
ATOM 751 C CA . ASP A 1 98 ? -0.739 1.012 8.394 1.00 74.62 98 ASP A CA 1
ATOM 752 C C . ASP A 1 98 ? 0.121 2.141 7.808 1.00 74.62 98 ASP A C 1
ATOM 754 O O . ASP A 1 98 ? 0.613 3.007 8.533 1.00 74.62 98 ASP A O 1
ATOM 758 N N . PHE A 1 99 ? 0.260 2.188 6.478 1.00 75.88 99 PHE A N 1
ATOM 759 C CA . PHE A 1 99 ? 0.957 3.278 5.800 1.00 75.88 99 PHE A CA 1
ATOM 760 C C . PHE A 1 99 ? 0.242 4.618 5.953 1.00 75.88 99 PHE A C 1
ATOM 762 O O . PHE A 1 99 ? 0.887 5.612 6.284 1.00 75.88 99 PHE A O 1
ATOM 769 N N . VAL A 1 100 ? -1.082 4.658 5.765 1.00 74.94 100 VAL A N 1
ATOM 770 C CA . VAL A 1 100 ? -1.866 5.889 5.956 1.00 74.94 100 VAL A CA 1
ATOM 771 C C . VAL A 1 100 ? -1.725 6.406 7.383 1.00 74.94 100 VAL A C 1
ATOM 773 O O . VAL A 1 100 ? -1.556 7.610 7.559 1.00 74.94 100 VAL A O 1
ATOM 776 N N . ALA A 1 101 ? -1.707 5.524 8.386 1.00 76.19 101 ALA A N 1
ATOM 777 C CA . ALA A 1 101 ? -1.490 5.912 9.778 1.00 76.19 101 ALA A CA 1
ATOM 778 C C . ALA A 1 101 ? -0.164 6.676 9.978 1.00 76.19 101 ALA A C 1
ATOM 780 O O . ALA A 1 101 ? -0.136 7.665 10.709 1.00 76.19 101 ALA A O 1
ATOM 781 N N . TYR A 1 102 ? 0.916 6.295 9.279 1.00 74.00 102 TYR A N 1
ATOM 782 C CA . TYR A 1 102 ? 2.193 7.027 9.320 1.00 74.00 102 TYR A CA 1
ATOM 783 C C . TYR A 1 102 ? 2.140 8.418 8.673 1.00 74.00 102 TYR A C 1
ATOM 785 O O . TYR A 1 102 ? 3.004 9.252 8.951 1.00 74.00 102 TYR A O 1
ATOM 793 N N . LEU A 1 103 ? 1.166 8.671 7.797 1.00 74.62 103 LEU A N 1
ATOM 794 C CA . LEU A 1 103 ? 0.992 9.957 7.117 1.00 74.62 103 LEU A CA 1
ATOM 795 C C . LEU A 1 103 ? 0.136 10.940 7.917 1.00 74.62 103 LEU A C 1
ATOM 797 O O . LEU A 1 103 ? 0.081 12.122 7.568 1.00 74.62 103 LEU A O 1
ATOM 801 N N . ILE A 1 104 ? -0.541 10.468 8.966 1.00 80.00 104 ILE A N 1
ATOM 802 C CA . ILE A 1 104 ? -1.354 11.317 9.831 1.00 80.00 104 ILE A CA 1
ATOM 803 C C . ILE A 1 104 ? -0.421 12.304 10.550 1.00 80.00 104 ILE A C 1
ATOM 805 O O . ILE A 1 104 ? 0.515 11.879 11.233 1.00 80.00 104 ILE A O 1
ATOM 809 N N . PRO A 1 105 ? -0.638 13.627 10.409 1.00 80.06 105 PRO A N 1
ATOM 810 C CA . PRO A 1 105 ? 0.243 14.615 11.010 1.00 80.06 105 PRO A CA 1
ATOM 811 C C . PRO A 1 105 ? 0.329 14.464 12.535 1.00 80.06 105 PRO A C 1
ATOM 813 O O . PRO A 1 105 ? -0.693 14.234 13.193 1.00 80.06 105 PRO A O 1
ATOM 816 N N . PRO A 1 106 ? 1.513 14.679 13.136 1.00 77.06 106 PRO A N 1
ATOM 817 C CA . PRO A 1 106 ? 1.623 14.802 14.582 1.00 77.06 106 PRO A CA 1
ATOM 818 C C . PRO A 1 106 ? 0.681 15.902 15.091 1.00 77.06 106 PRO A C 1
ATOM 820 O O . PRO A 1 106 ? 0.752 17.044 14.639 1.00 77.06 106 PRO A O 1
ATOM 823 N N . GLY A 1 107 ? -0.203 15.558 16.029 1.00 82.56 107 GLY A N 1
ATOM 824 C CA . GLY A 1 107 ? -1.204 16.484 16.569 1.00 82.56 107 GLY A CA 1
ATOM 825 C C . GLY A 1 107 ? -2.550 16.497 15.836 1.00 82.56 107 GLY A C 1
ATOM 826 O O . GLY A 1 107 ? -3.373 17.362 16.135 1.00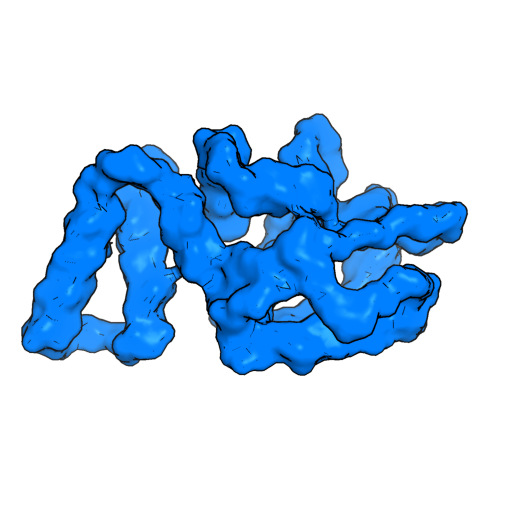 82.56 107 GLY A O 1
ATOM 827 N N . ASP A 1 108 ? -2.804 15.556 14.918 1.00 89.19 108 ASP A N 1
ATOM 828 C CA . ASP A 1 108 ? -4.143 15.365 14.352 1.00 89.19 108 ASP A CA 1
ATOM 829 C C . ASP A 1 108 ? -5.179 15.125 15.463 1.00 89.19 108 ASP A C 1
ATOM 831 O O . ASP A 1 108 ? -5.004 14.289 16.353 1.00 89.19 108 ASP A O 1
ATOM 835 N N . THR A 1 109 ? -6.266 15.891 15.427 1.00 92.38 109 THR A N 1
ATOM 836 C CA . THR A 1 109 ? -7.300 15.868 16.470 1.00 92.38 109 THR A CA 1
ATOM 837 C C . THR A 1 109 ? -8.428 14.886 16.169 1.00 92.38 109 THR A C 1
ATOM 839 O O . THR A 1 109 ? -9.196 14.555 17.073 1.00 92.38 109 THR A O 1
ATOM 842 N N . LEU A 1 110 ? -8.539 14.412 14.925 1.00 91.81 110 LEU A N 1
ATOM 843 C CA . LEU A 1 110 ? -9.620 13.543 14.462 1.00 91.81 110 LEU A CA 1
ATOM 844 C C . LEU A 1 110 ? -9.262 12.063 14.598 1.00 91.81 110 LEU A C 1
ATOM 846 O O . LEU A 1 110 ? -10.115 11.265 14.971 1.00 91.81 110 LEU A O 1
ATOM 850 N N . HIS A 1 111 ? -8.008 11.690 14.360 1.00 91.69 111 HIS A N 1
ATOM 851 C CA . HIS A 1 111 ? -7.509 10.327 14.510 1.00 91.69 111 HIS A CA 1
ATOM 852 C C . HIS A 1 111 ? -7.774 9.741 15.909 1.00 91.69 111 HIS A C 1
ATOM 854 O O . HIS A 1 111 ? -8.426 8.701 15.987 1.00 91.69 111 HIS A O 1
ATOM 860 N N . PRO A 1 112 ? -7.410 10.409 17.028 1.00 93.69 112 PRO A N 1
ATOM 861 C CA . PRO A 1 112 ? -7.725 9.886 18.360 1.00 93.69 112 PRO A CA 1
ATOM 862 C C . PRO A 1 112 ? -9.234 9.811 18.641 1.00 93.69 112 PRO A C 1
ATOM 864 O O . PRO A 1 112 ? -9.661 9.031 19.487 1.00 93.69 112 PRO A O 1
ATOM 867 N N . LYS A 1 113 ? -10.061 10.609 17.951 1.00 96.56 113 LYS A N 1
ATOM 868 C CA . LYS A 1 113 ? -11.526 10.524 18.063 1.00 96.56 113 LYS A CA 1
ATOM 869 C C . LYS A 1 113 ? -12.083 9.311 17.324 1.00 96.56 113 LYS A C 1
ATOM 871 O O . LYS A 1 113 ? -13.005 8.685 17.836 1.00 96.56 113 LYS A O 1
ATOM 876 N N . ALA A 1 114 ? -11.526 8.982 16.160 1.00 94.75 114 ALA A N 1
ATOM 877 C CA . ALA A 1 114 ? -11.903 7.791 15.407 1.00 94.75 114 ALA A CA 1
ATOM 878 C C . ALA A 1 114 ? -11.550 6.537 16.211 1.00 94.75 114 ALA A C 1
ATOM 880 O O . ALA A 1 114 ? -12.414 5.694 16.429 1.00 94.75 114 ALA A O 1
ATOM 881 N N . GLU A 1 115 ? -10.331 6.495 16.751 1.00 94.75 115 GLU A N 1
ATOM 882 C CA . GLU A 1 115 ? -9.856 5.427 17.633 1.00 94.75 115 GLU A CA 1
ATOM 883 C C . GLU A 1 115 ? -10.789 5.217 18.832 1.00 94.75 115 GLU A C 1
ATOM 885 O O . GLU A 1 115 ? -11.262 4.109 19.066 1.00 94.75 115 GLU A O 1
ATOM 890 N N . ALA A 1 116 ? -11.119 6.292 19.555 1.00 97.31 116 ALA A N 1
ATOM 891 C CA . ALA A 1 116 ? -11.994 6.210 20.723 1.00 97.31 116 ALA A CA 1
ATOM 892 C C . ALA A 1 116 ? -13.384 5.647 20.379 1.00 97.31 116 ALA A C 1
ATOM 894 O O . ALA A 1 116 ? -13.881 4.771 21.080 1.00 97.31 116 ALA A O 1
ATOM 895 N N . ILE A 1 117 ? -13.992 6.100 19.277 1.00 97.38 117 ILE A N 1
ATOM 896 C CA . ILE A 1 117 ? -15.306 5.605 18.840 1.00 97.38 117 ILE A CA 1
ATOM 897 C C . ILE A 1 117 ? -15.244 4.120 18.468 1.00 97.38 117 ILE A C 1
ATOM 899 O O . ILE A 1 117 ? -16.150 3.365 18.815 1.00 97.38 117 ILE A O 1
ATOM 903 N N . LEU A 1 118 ? -14.187 3.678 17.784 1.00 96.94 118 LEU A N 1
ATOM 904 C CA . LEU A 1 118 ? -14.021 2.264 17.453 1.00 96.94 118 LEU A CA 1
ATOM 905 C C . LEU A 1 118 ? -13.858 1.412 18.712 1.00 96.94 118 LEU A C 1
ATOM 907 O O . LEU A 1 118 ? -14.534 0.394 18.842 1.00 96.94 118 LEU A O 1
ATOM 911 N N . GLN A 1 119 ? -13.041 1.859 19.664 1.00 97.12 119 GLN A N 1
ATOM 912 C CA . GLN A 1 119 ? -12.871 1.174 20.944 1.00 97.12 119 GLN A CA 1
ATOM 913 C C . GLN A 1 119 ? -14.188 1.079 21.723 1.00 97.12 119 GLN A C 1
ATOM 915 O O . GLN A 1 119 ? -14.489 0.025 22.278 1.00 97.12 119 GLN A O 1
ATOM 920 N N . GLU A 1 120 ? -15.005 2.136 21.738 1.00 98.00 120 GLU A N 1
ATOM 921 C CA . GLU A 1 120 ? -16.339 2.109 22.353 1.00 98.00 120 GLU A CA 1
ATOM 922 C C . GLU A 1 120 ? -17.251 1.065 21.686 1.00 98.00 120 GLU A C 1
ATOM 924 O O . GLU A 1 120 ? -17.912 0.286 22.377 1.00 98.00 120 GLU A O 1
ATOM 929 N N . LEU A 1 121 ? -17.259 0.998 20.349 1.00 97.62 121 LEU A N 1
ATOM 930 C CA . LEU A 1 121 ? -18.039 0.005 19.602 1.00 97.62 121 LEU A CA 1
ATOM 931 C C . LEU A 1 121 ? -17.559 -1.426 19.866 1.00 97.62 121 LEU A C 1
ATOM 933 O O . LEU A 1 121 ? -18.387 -2.325 20.003 1.00 97.62 121 LEU A O 1
ATOM 937 N N . GLU A 1 122 ? -16.248 -1.639 19.948 1.00 97.50 122 GLU A N 1
ATOM 938 C CA . GLU A 1 122 ? -15.638 -2.941 20.232 1.00 97.50 122 GLU A CA 1
ATOM 939 C C . GLU A 1 122 ? -15.928 -3.410 21.658 1.00 97.50 122 GLU A C 1
ATOM 941 O O . GLU A 1 122 ? -16.324 -4.556 21.868 1.00 97.50 122 GLU A O 1
ATOM 946 N N . GLN A 1 123 ? -15.810 -2.515 22.641 1.00 97.62 123 GLN A N 1
ATOM 947 C CA . GLN A 1 123 ? -16.130 -2.808 24.040 1.00 97.62 123 GLN A CA 1
ATOM 948 C C . GLN A 1 123 ? -17.616 -3.114 24.238 1.00 97.62 123 GLN A C 1
ATOM 950 O O . GLN A 1 123 ? -17.968 -3.994 25.023 1.00 97.62 123 GLN A O 1
ATOM 955 N N . ALA A 1 124 ? -18.491 -2.416 23.512 1.00 97.75 124 ALA A N 1
ATOM 956 C CA . ALA A 1 124 ? -19.926 -2.667 23.530 1.00 97.75 124 ALA A CA 1
ATOM 957 C C . ALA A 1 124 ? -20.346 -3.891 22.688 1.00 97.75 124 ALA A C 1
ATOM 959 O O . ALA A 1 124 ? -21.521 -4.258 22.700 1.00 97.75 124 ALA A O 1
ATOM 960 N N . GLY A 1 125 ? -19.422 -4.515 21.943 1.00 96.75 125 GLY A N 1
ATOM 961 C CA . GLY A 1 125 ? -19.719 -5.628 21.035 1.00 96.75 125 GLY A CA 1
ATOM 962 C C . GLY A 1 125 ? -20.628 -5.241 19.862 1.00 96.75 125 GLY A C 1
ATOM 963 O O . GLY A 1 125 ? -21.368 -6.076 19.343 1.00 96.75 125 GLY A O 1
ATOM 964 N N . LEU A 1 126 ? -20.619 -3.964 19.472 1.00 97.56 126 LEU A N 1
ATOM 965 C CA . LEU A 1 126 ? -21.429 -3.405 18.385 1.00 97.56 126 LEU A CA 1
ATOM 966 C C . LEU A 1 126 ? -20.698 -3.423 17.034 1.00 97.56 126 LEU A C 1
ATOM 968 O O . LEU A 1 126 ? -21.325 -3.231 15.987 1.00 97.56 126 LEU A O 1
ATOM 972 N N . ASN A 1 127 ? -19.381 -3.639 17.038 1.00 96.00 127 ASN A N 1
ATOM 973 C CA . ASN A 1 127 ? -18.570 -3.747 15.832 1.00 96.00 127 ASN A CA 1
ATOM 974 C C . ASN A 1 127 ? -19.009 -4.953 14.983 1.00 96.00 127 ASN A C 1
ATOM 976 O O . ASN A 1 127 ? -19.084 -6.087 15.446 1.00 96.00 127 ASN A O 1
ATOM 980 N N . ARG A 1 128 ? -19.282 -4.707 13.697 1.00 95.69 128 ARG A N 1
ATOM 981 C CA . ARG A 1 128 ? -19.615 -5.771 12.730 1.00 95.69 128 ARG A CA 1
ATOM 982 C C . ARG A 1 128 ? -18.383 -6.384 12.070 1.00 95.69 128 ARG A C 1
ATOM 984 O O . ARG A 1 128 ? -18.462 -7.484 11.535 1.00 95.69 128 ARG A O 1
ATOM 991 N N . TYR A 1 129 ? -17.271 -5.655 12.071 1.00 92.19 129 TYR A N 1
ATOM 992 C CA . TYR A 1 129 ? -15.988 -6.145 11.587 1.00 92.19 129 TYR A CA 1
ATOM 993 C C . TYR A 1 129 ? -15.291 -6.963 12.680 1.00 92.19 129 TYR A C 1
ATOM 995 O O . TYR A 1 129 ? -15.472 -6.725 13.873 1.00 92.19 129 TYR A O 1
ATOM 1003 N N . THR A 1 130 ? -14.459 -7.919 12.277 1.00 91.88 130 THR A N 1
ATOM 1004 C CA . THR A 1 130 ? -13.567 -8.648 13.188 1.00 91.88 130 THR A CA 1
ATOM 1005 C C . THR A 1 130 ? -12.388 -7.774 13.601 1.00 91.88 130 THR A C 1
ATOM 1007 O O . THR A 1 130 ? -11.880 -7.043 12.760 1.00 91.88 130 THR A O 1
ATOM 1010 N N . LEU A 1 131 ? -11.857 -7.926 14.818 1.00 89.75 131 LEU A N 1
ATOM 1011 C CA . LEU A 1 131 ? -10.757 -7.087 15.334 1.00 89.75 131 LEU A CA 1
ATOM 1012 C C . LEU A 1 131 ? -9.496 -7.057 14.449 1.00 89.75 131 LEU A C 1
ATOM 1014 O O . LEU A 1 131 ? -8.774 -6.068 14.443 1.00 89.75 131 LEU A O 1
ATOM 1018 N N . ILE A 1 132 ? -9.255 -8.091 13.635 1.00 84.44 132 ILE A N 1
ATOM 1019 C CA . ILE A 1 132 ? -8.173 -8.087 12.631 1.00 84.44 132 ILE A CA 1
ATOM 1020 C C . ILE A 1 132 ? -8.321 -6.980 11.569 1.00 84.44 132 ILE A C 1
ATOM 1022 O O . ILE A 1 132 ? -7.343 -6.618 10.928 1.00 84.44 132 ILE A O 1
ATOM 1026 N N . HIS A 1 133 ? -9.528 -6.444 11.384 1.00 85.06 133 HIS A N 1
ATOM 1027 C CA . HIS A 1 133 ? -9.851 -5.349 10.469 1.00 85.06 133 HIS A CA 1
ATOM 1028 C C . HIS A 1 133 ? -9.977 -3.999 11.191 1.00 85.06 133 HIS A C 1
ATOM 1030 O O . HIS A 1 133 ? -10.438 -3.034 10.584 1.00 85.06 133 HIS A O 1
ATOM 1036 N N . HIS A 1 134 ? -9.567 -3.905 12.461 1.00 89.81 134 HIS A N 1
ATOM 1037 C CA . HIS A 1 134 ? -9.552 -2.641 13.199 1.00 89.81 134 HIS A CA 1
ATOM 1038 C C . HIS A 1 134 ? -8.761 -1.536 12.466 1.00 89.81 134 HIS A C 1
ATOM 1040 O O . HIS A 1 134 ? -9.341 -0.470 12.259 1.00 89.81 134 HIS A O 1
ATOM 1046 N N . PRO A 1 135 ? -7.520 -1.761 11.968 1.00 84.69 135 PRO A N 1
ATOM 1047 C CA . PRO A 1 135 ? -6.777 -0.719 11.244 1.00 84.69 135 PRO A CA 1
ATOM 1048 C C . PRO A 1 135 ? -7.542 -0.191 10.023 1.00 84.69 135 PRO A C 1
ATOM 1050 O O . PRO A 1 135 ? -7.584 1.014 9.769 1.00 84.69 135 PRO A O 1
ATOM 1053 N N . LYS A 1 136 ? -8.240 -1.093 9.322 1.00 83.19 136 LYS A N 1
ATOM 1054 C CA . LYS A 1 136 ? -9.093 -0.755 8.182 1.00 83.19 136 LYS A CA 1
ATOM 1055 C C . LYS A 1 136 ? -10.277 0.110 8.591 1.00 83.19 136 LYS A C 1
ATOM 1057 O O . LYS A 1 136 ? -10.499 1.178 8.023 1.00 83.19 136 LYS A O 1
ATOM 1062 N N . ALA A 1 137 ? -11.015 -0.306 9.615 1.00 89.75 137 ALA A N 1
ATOM 1063 C CA . ALA A 1 137 ? -12.129 0.476 10.136 1.00 89.75 137 ALA A CA 1
ATOM 1064 C C . ALA A 1 137 ? -11.67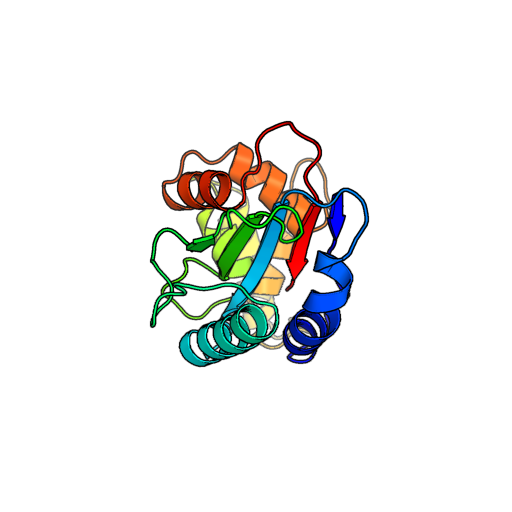6 1.872 10.603 1.00 89.75 137 ALA A C 1
ATOM 1066 O O . ALA A 1 137 ? -12.354 2.863 10.316 1.00 89.75 137 ALA A O 1
ATOM 1067 N N . LEU A 1 138 ? -10.518 1.959 11.264 1.00 90.00 138 LEU A N 1
ATOM 1068 C CA . LEU A 1 138 ? -9.970 3.200 11.802 1.00 90.00 138 LEU A CA 1
ATOM 1069 C C . LEU A 1 138 ? -9.654 4.198 10.691 1.00 90.00 138 LEU A C 1
ATOM 1071 O O . LEU A 1 138 ? -10.183 5.313 10.687 1.00 90.00 138 LEU A O 1
ATOM 1075 N N . ILE A 1 139 ? -8.839 3.788 9.718 1.00 85.94 139 ILE A N 1
ATOM 1076 C CA . ILE A 1 139 ? -8.406 4.678 8.641 1.00 85.94 139 ILE A CA 1
ATOM 1077 C C . ILE A 1 139 ? -9.581 5.099 7.765 1.00 85.94 139 ILE A C 1
ATOM 1079 O O . ILE A 1 139 ? -9.693 6.280 7.437 1.00 85.94 139 ILE A O 1
ATOM 1083 N N . HIS A 1 140 ? -10.504 4.195 7.430 1.00 85.12 140 HIS A N 1
ATOM 1084 C CA . HIS A 1 140 ? -11.690 4.572 6.656 1.00 85.12 140 HIS A CA 1
ATOM 1085 C C . HIS A 1 140 ? -12.598 5.551 7.412 1.00 85.12 140 HIS A C 1
ATOM 1087 O O . HIS A 1 140 ? -13.120 6.490 6.806 1.00 85.12 140 HIS A O 1
ATOM 1093 N N . THR A 1 141 ? -12.755 5.381 8.728 1.00 90.69 141 THR A N 1
ATOM 1094 C CA . THR A 1 141 ? -13.520 6.315 9.570 1.00 90.69 141 THR A CA 1
ATOM 1095 C C . THR A 1 141 ? -12.858 7.688 9.598 1.00 90.69 141 THR A C 1
ATOM 1097 O O . THR A 1 141 ? -13.512 8.703 9.363 1.00 90.69 141 THR A O 1
ATOM 1100 N N . TRP A 1 142 ? -11.543 7.732 9.809 1.00 89.38 142 TRP A N 1
ATOM 1101 C CA . TRP A 1 142 ? -10.795 8.983 9.815 1.00 89.38 142 TRP A CA 1
ATOM 1102 C C . TRP A 1 142 ? -10.805 9.686 8.447 1.00 89.38 142 TRP A C 1
ATOM 1104 O O . TRP A 1 142 ? -10.993 10.905 8.383 1.00 89.38 142 TRP A O 1
ATOM 1114 N N . LEU A 1 143 ? -10.674 8.935 7.346 1.00 83.81 143 LEU A N 1
ATOM 1115 C CA . LEU A 1 143 ? -10.781 9.455 5.978 1.00 83.81 143 LEU A CA 1
ATOM 1116 C C . LEU A 1 143 ? -12.172 10.031 5.686 1.00 83.81 143 LEU A C 1
ATOM 1118 O O . LEU A 1 143 ? -12.286 11.047 4.996 1.00 83.81 143 LEU A O 1
ATOM 1122 N N . ALA A 1 144 ? -13.230 9.432 6.240 1.00 88.44 144 ALA A N 1
ATOM 1123 C CA . ALA A 1 144 ? -14.595 9.933 6.103 1.00 88.44 144 ALA A CA 1
ATOM 1124 C C . ALA A 1 144 ? -14.811 11.304 6.772 1.00 88.44 144 ALA A C 1
ATOM 1126 O O . ALA A 1 144 ? -15.761 12.001 6.421 1.00 88.44 144 ALA A O 1
ATOM 1127 N N . TRP A 1 145 ? -13.936 11.719 7.693 1.00 89.62 145 TRP A N 1
ATOM 1128 C CA . TRP A 1 145 ? -14.000 13.030 8.354 1.00 89.62 145 TRP A CA 1
ATOM 1129 C C . TRP A 1 145 ? -13.100 14.096 7.719 1.00 89.62 145 TRP A C 1
ATOM 1131 O O . TRP A 1 145 ? -13.025 15.222 8.213 1.00 89.62 145 TRP A O 1
ATOM 1141 N N . GLN A 1 146 ? -12.427 13.775 6.614 1.00 85.06 146 GLN A N 1
ATOM 1142 C CA . GLN A 1 146 ? -11.590 14.732 5.894 1.00 85.06 146 GLN A CA 1
ATOM 1143 C C . GLN A 1 146 ? -12.423 15.659 4.999 1.00 85.06 146 GLN A C 1
ATOM 1145 O O . GLN A 1 146 ? -13.586 15.402 4.696 1.00 85.06 146 GLN A O 1
ATOM 1150 N N . LYS A 1 147 ? -11.796 16.741 4.511 1.00 82.06 147 LYS A N 1
ATOM 1151 C CA . LYS A 1 147 ? -12.440 17.757 3.650 1.00 82.06 147 LYS A CA 1
ATOM 1152 C C . LYS A 1 147 ? -13.186 17.165 2.444 1.00 82.06 147 LYS A C 1
ATOM 1154 O O . LYS A 1 147 ? -14.215 17.705 2.048 1.00 82.06 147 LYS A O 1
ATOM 1159 N N . THR A 1 148 ? -12.648 16.099 1.854 1.00 78.62 148 THR A N 1
ATOM 1160 C CA . THR A 1 148 ? -13.299 15.353 0.773 1.00 78.62 148 THR A CA 1
ATOM 1161 C C . THR A 1 148 ? -13.614 13.948 1.283 1.00 78.62 148 THR A C 1
ATOM 1163 O O . THR A 1 148 ? -12.763 13.063 1.163 1.00 78.62 148 THR A O 1
ATOM 1166 N N . PRO A 1 149 ? -14.801 13.733 1.873 1.00 78.56 149 PRO A N 1
ATOM 1167 C CA . PRO A 1 149 ? -15.212 12.407 2.313 1.00 78.56 149 PRO A CA 1
ATOM 1168 C C . PRO A 1 149 ? -15.347 11.458 1.113 1.00 78.56 149 PRO A C 1
ATOM 1170 O O . PRO A 1 149 ? -15.586 11.896 -0.013 1.00 78.56 149 PRO A O 1
ATOM 1173 N N . ALA A 1 150 ? -15.196 10.153 1.358 1.00 69.81 150 ALA A N 1
ATOM 1174 C CA . ALA A 1 150 ? -15.276 9.088 0.348 1.00 69.81 150 ALA A CA 1
ATOM 1175 C C . ALA A 1 150 ? -14.222 9.152 -0.780 1.00 69.81 150 ALA A C 1
ATOM 1177 O O . ALA A 1 150 ? -14.389 8.523 -1.826 1.00 69.81 150 ALA A O 1
ATOM 1178 N N . MET A 1 151 ? -13.117 9.877 -0.580 1.00 69.62 151 MET A N 1
ATOM 1179 C CA . MET A 1 151 ? -11.978 9.797 -1.492 1.00 69.62 151 MET A CA 1
ATOM 1180 C C . MET A 1 151 ? -11.429 8.358 -1.511 1.00 69.62 151 MET A C 1
ATOM 1182 O O . MET A 1 151 ? -11.140 7.824 -0.437 1.00 69.62 151 MET A O 1
ATOM 1186 N N . PRO A 1 152 ? -11.248 7.728 -2.691 1.00 69.50 152 PRO A N 1
ATOM 1187 C CA . PRO A 1 152 ? -10.630 6.408 -2.775 1.00 69.50 152 PRO A CA 1
ATOM 1188 C C . PRO A 1 152 ? -9.264 6.409 -2.085 1.00 69.50 152 PRO A C 1
ATOM 1190 O O . PRO A 1 152 ? -8.493 7.352 -2.274 1.00 69.50 152 PRO A O 1
ATOM 1193 N N . MET A 1 153 ? -8.939 5.366 -1.319 1.00 68.06 153 MET A N 1
ATOM 1194 C CA . MET A 1 153 ? -7.763 5.364 -0.438 1.00 68.06 153 MET A CA 1
ATOM 1195 C C . MET A 1 153 ? -6.456 5.667 -1.185 1.00 68.06 153 MET A C 1
ATOM 1197 O O . MET A 1 153 ? -5.679 6.513 -0.754 1.00 68.06 153 MET A O 1
ATOM 1201 N N . GLY A 1 154 ? -6.264 5.102 -2.379 1.00 65.62 154 GLY A N 1
ATOM 1202 C CA . GLY A 1 154 ? -5.117 5.421 -3.235 1.00 65.62 154 GLY A CA 1
ATOM 1203 C C . GLY A 1 154 ? -4.996 6.906 -3.626 1.00 65.62 154 GLY A C 1
ATOM 1204 O O . GLY A 1 154 ? -3.893 7.454 -3.720 1.00 65.62 154 GLY A O 1
ATOM 1205 N N . GLN A 1 155 ? -6.129 7.592 -3.813 1.00 66.06 155 GLN A N 1
ATOM 1206 C CA . GLN A 1 155 ? -6.164 9.038 -4.057 1.00 66.06 155 GLN A CA 1
ATOM 1207 C C . GLN A 1 155 ? -5.929 9.830 -2.768 1.00 66.06 155 GLN A C 1
ATOM 1209 O O . GLN A 1 155 ? -5.209 10.827 -2.804 1.00 66.06 155 GLN A O 1
ATOM 1214 N N . ALA A 1 156 ? -6.477 9.370 -1.639 1.00 66.38 156 ALA A N 1
ATOM 1215 C CA . ALA A 1 156 ? -6.262 9.981 -0.330 1.00 66.38 156 ALA A CA 1
ATOM 1216 C C . ALA A 1 156 ? -4.785 9.936 0.071 1.00 66.38 156 ALA A C 1
ATOM 1218 O O . ALA A 1 156 ? -4.238 10.951 0.491 1.00 66.38 156 ALA A O 1
ATOM 1219 N N . ILE A 1 157 ? -4.117 8.808 -0.175 1.00 65.81 157 ILE A N 1
ATOM 1220 C CA . ILE A 1 157 ? -2.674 8.640 0.001 1.00 65.81 157 ILE A CA 1
ATOM 1221 C C . ILE A 1 157 ? -1.927 9.602 -0.893 1.00 65.81 157 ILE A C 1
ATOM 1223 O O . ILE A 1 157 ? -1.118 10.369 -0.400 1.00 65.81 157 ILE A O 1
ATOM 1227 N N . THR A 1 158 ? -2.221 9.630 -2.192 1.00 63.91 158 THR A N 1
ATOM 1228 C CA . THR A 1 158 ? -1.543 10.576 -3.088 1.00 63.91 158 THR A CA 1
ATOM 1229 C C . THR A 1 158 ? -1.711 12.012 -2.576 1.00 63.91 158 THR A C 1
ATOM 1231 O O . THR A 1 158 ? -0.740 12.755 -2.504 1.00 63.91 158 THR A O 1
ATOM 1234 N N . ALA A 1 159 ? -2.907 12.397 -2.128 1.00 64.38 159 ALA A N 1
ATOM 1235 C CA . ALA A 1 159 ? -3.163 13.724 -1.577 1.00 64.38 159 ALA A CA 1
ATOM 1236 C C . ALA A 1 159 ? -2.458 13.994 -0.233 1.00 64.38 159 ALA A C 1
ATOM 1238 O O . ALA A 1 159 ? -2.064 15.134 0.008 1.00 64.38 159 ALA A O 1
ATOM 1239 N N . GLN A 1 160 ? -2.316 12.992 0.639 1.00 65.81 160 GLN A N 1
ATOM 1240 C CA . GLN A 1 160 ? -1.690 13.124 1.960 1.00 65.81 160 GLN A CA 1
ATOM 1241 C C . GLN A 1 160 ? -0.177 12.979 1.929 1.00 65.81 160 GLN A C 1
ATOM 1243 O O . GLN A 1 160 ? 0.507 13.801 2.521 1.00 65.81 160 GLN A O 1
ATOM 1248 N N . VAL A 1 161 ? 0.357 12.009 1.193 1.00 55.78 161 VAL A N 1
ATOM 1249 C CA . VAL A 1 161 ? 1.790 11.869 0.914 1.00 55.78 161 VAL A CA 1
ATOM 1250 C C . VAL A 1 161 ? 2.320 13.168 0.303 1.00 55.78 161 VAL A C 1
ATOM 1252 O O . VAL A 1 161 ? 3.343 13.664 0.750 1.00 55.78 161 VAL A O 1
ATOM 1255 N N . LEU A 1 162 ? 1.599 13.786 -0.645 1.00 54.53 162 LEU A N 1
ATOM 1256 C CA . LEU A 1 162 ? 1.986 15.089 -1.212 1.00 54.53 162 LEU A CA 1
ATOM 1257 C C . LEU A 1 162 ? 1.928 16.260 -0.209 1.00 54.53 162 LEU A C 1
ATOM 1259 O O . LEU A 1 162 ? 2.385 17.352 -0.538 1.00 54.53 162 LEU A O 1
ATOM 1263 N N . ARG A 1 163 ? 1.344 16.062 0.979 1.00 64.31 163 ARG A N 1
ATOM 1264 C CA . ARG A 1 163 ? 1.261 17.050 2.067 1.00 64.31 163 ARG A CA 1
ATOM 1265 C C . ARG A 1 163 ? 2.131 16.695 3.282 1.00 64.31 163 ARG A C 1
ATOM 1267 O O . ARG A 1 163 ? 2.314 17.562 4.129 1.00 64.31 163 ARG A O 1
ATOM 1274 N N . CYS A 1 164 ? 2.614 15.454 3.398 1.00 65.62 164 CYS A N 1
ATOM 1275 C CA . CYS A 1 164 ? 3.446 14.989 4.509 1.00 65.62 164 CYS A CA 1
ATOM 1276 C C . CYS A 1 164 ? 4.924 15.155 4.161 1.00 65.62 164 CYS A C 1
ATOM 1278 O O . CYS A 1 164 ? 5.416 14.519 3.234 1.00 65.62 164 CYS A O 1
ATOM 1280 N N . ASP A 1 165 ? 5.657 15.914 4.974 1.00 67.50 165 ASP A N 1
ATOM 1281 C CA . ASP A 1 165 ? 7.123 16.011 4.880 1.00 67.50 165 ASP A CA 1
ATOM 1282 C C . ASP A 1 165 ? 7.836 14.916 5.697 1.00 67.50 165 ASP A C 1
ATOM 1284 O O . ASP A 1 165 ? 9.030 14.997 5.994 1.00 67.50 165 ASP A O 1
ATOM 1288 N N . CYS A 1 166 ? 7.108 13.871 6.094 1.00 72.06 166 CYS A N 1
ATOM 1289 C CA . CYS A 1 166 ? 7.671 12.745 6.821 1.00 72.06 166 CYS A CA 1
ATOM 1290 C C . CYS A 1 166 ? 8.649 11.942 5.933 1.00 72.06 166 CYS A C 1
ATOM 1292 O O . CYS A 1 166 ? 8.375 11.741 4.745 1.00 72.06 166 CYS A O 1
ATOM 1294 N N . PRO A 1 167 ? 9.768 11.417 6.481 1.00 77.12 167 PRO A N 1
ATOM 1295 C CA . PRO A 1 167 ? 10.802 10.748 5.684 1.00 77.12 167 PRO A CA 1
ATOM 1296 C C . PRO A 1 167 ? 10.273 9.624 4.788 1.00 77.12 167 PRO A C 1
ATOM 1298 O O . PRO A 1 167 ? 10.673 9.514 3.632 1.00 77.12 167 PRO A O 1
ATOM 1301 N N . ILE A 1 168 ? 9.329 8.825 5.292 1.00 74.44 168 ILE A N 1
ATOM 1302 C CA . ILE A 1 168 ? 8.751 7.708 4.543 1.00 74.44 168 ILE A CA 1
ATOM 1303 C C . ILE A 1 168 ? 7.909 8.171 3.342 1.00 74.44 168 ILE A C 1
ATOM 1305 O O . ILE A 1 168 ? 7.982 7.563 2.276 1.00 74.44 168 ILE A O 1
ATOM 1309 N N . ALA A 1 169 ? 7.183 9.288 3.466 1.00 69.81 169 ALA A N 1
ATOM 1310 C CA . ALA A 1 169 ? 6.417 9.866 2.365 1.00 69.81 169 ALA A CA 1
ATOM 1311 C C . ALA A 1 169 ? 7.338 10.411 1.269 1.00 69.81 169 ALA A C 1
ATOM 1313 O O . ALA A 1 169 ? 7.086 10.195 0.086 1.00 69.81 169 ALA A O 1
ATOM 1314 N N . LEU A 1 170 ? 8.440 11.063 1.651 1.00 73.19 170 LEU A N 1
ATOM 1315 C CA . LEU A 1 170 ? 9.418 11.593 0.699 1.00 73.19 170 LEU A CA 1
ATOM 1316 C C . LEU A 1 170 ? 10.094 10.481 -0.111 1.00 73.19 170 LEU A C 1
ATOM 1318 O O . LEU A 1 170 ? 10.258 10.617 -1.326 1.00 73.19 170 LEU A O 1
ATOM 1322 N N . ILE A 1 171 ? 10.450 9.376 0.548 1.00 76.31 171 ILE A N 1
ATOM 1323 C CA . ILE A 1 171 ? 10.990 8.182 -0.110 1.00 76.31 171 ILE A CA 1
ATOM 1324 C C . ILE A 1 171 ? 9.941 7.600 -1.067 1.00 76.31 171 ILE A C 1
ATOM 1326 O O . ILE A 1 171 ? 10.230 7.414 -2.249 1.00 76.31 171 ILE A O 1
ATOM 1330 N N . PHE A 1 172 ? 8.702 7.407 -0.601 1.00 74.31 172 PHE A N 1
ATOM 1331 C CA . PHE A 1 172 ? 7.615 6.890 -1.432 1.00 74.31 172 PHE A CA 1
ATOM 1332 C C . PHE A 1 172 ? 7.377 7.756 -2.682 1.00 74.31 172 PHE A C 1
ATOM 1334 O O . PHE A 1 172 ? 7.333 7.230 -3.791 1.00 74.31 172 PHE A O 1
ATOM 1341 N N . ILE A 1 173 ? 7.301 9.090 -2.550 1.00 73.12 173 ILE A N 1
ATOM 1342 C CA . ILE A 1 173 ? 7.155 10.013 -3.695 1.00 73.12 173 ILE A CA 1
ATOM 1343 C C . ILE A 1 173 ? 8.296 9.837 -4.691 1.00 73.12 173 ILE A C 1
ATOM 1345 O O . ILE A 1 173 ? 8.060 9.826 -5.904 1.00 73.12 173 ILE A O 1
ATOM 1349 N N . ARG A 1 174 ? 9.532 9.767 -4.186 1.00 74.50 174 ARG A N 1
ATOM 1350 C CA . ARG A 1 174 ? 1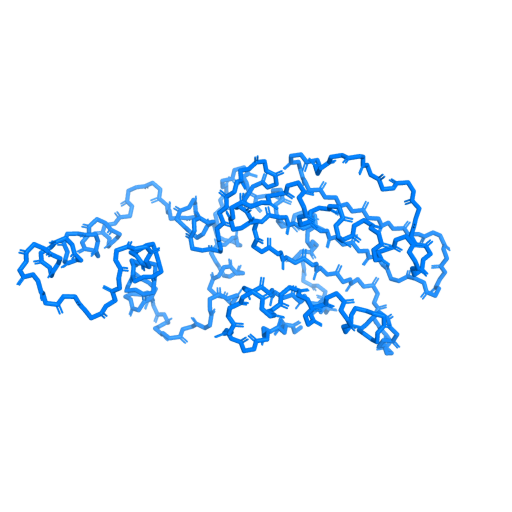0.737 9.682 -5.009 1.00 74.50 174 ARG A CA 1
ATOM 1351 C C . ARG A 1 174 ? 10.746 8.398 -5.829 1.00 74.50 174 ARG A C 1
ATOM 1353 O O . ARG A 1 174 ? 10.903 8.467 -7.049 1.00 74.50 174 ARG A O 1
ATOM 1360 N N . GLU A 1 175 ? 10.537 7.258 -5.184 1.00 73.75 175 GLU A N 1
ATOM 1361 C CA . GLU A 1 175 ? 10.638 5.965 -5.857 1.00 73.75 175 GLU A CA 1
ATOM 1362 C C . GLU A 1 175 ? 9.451 5.717 -6.788 1.00 73.75 175 GLU A C 1
ATOM 1364 O O . GLU A 1 175 ? 9.633 5.372 -7.964 1.00 73.75 175 GLU A O 1
ATOM 1369 N N . MET A 1 176 ? 8.241 6.040 -6.323 1.00 72.62 176 MET A N 1
ATOM 1370 C CA . MET A 1 176 ? 7.013 5.924 -7.115 1.00 72.62 176 MET A CA 1
ATOM 1371 C C . MET A 1 176 ? 6.893 7.005 -8.196 1.00 72.62 176 MET A C 1
ATOM 1373 O O . MET A 1 176 ? 6.027 6.921 -9.065 1.00 72.62 176 MET A O 1
ATOM 1377 N N . GLY A 1 177 ? 7.781 8.005 -8.185 1.00 62.34 177 GLY A N 1
ATOM 1378 C CA . GLY A 1 177 ? 7.879 9.033 -9.215 1.00 62.34 177 GLY A CA 1
ATOM 1379 C C . GLY A 1 177 ? 6.677 9.975 -9.277 1.00 62.34 177 GLY A C 1
ATOM 1380 O O . GLY A 1 177 ? 6.381 10.476 -10.350 1.00 62.34 177 GLY A O 1
ATOM 1381 N N . LEU A 1 178 ? 5.987 10.255 -8.168 1.00 58.47 178 LEU A N 1
ATOM 1382 C CA . LEU A 1 178 ? 4.694 10.973 -8.129 1.00 58.47 178 LEU A CA 1
ATOM 1383 C C . LEU A 1 178 ? 4.757 12.502 -8.417 1.00 58.47 178 LEU A C 1
ATOM 1385 O O . LEU A 1 178 ? 3.976 13.278 -7.873 1.00 58.47 178 LEU A O 1
ATOM 1389 N N . LYS A 1 179 ? 5.668 12.971 -9.282 1.00 50.97 179 LYS A N 1
ATOM 1390 C CA . LYS A 1 179 ? 5.778 14.382 -9.733 1.00 50.97 179 LYS A CA 1
ATOM 1391 C C . LYS A 1 179 ? 4.825 14.683 -10.925 1.00 50.97 179 LYS A C 1
ATOM 1393 O O . LYS A 1 179 ? 4.169 13.768 -11.403 1.00 50.97 179 LYS A O 1
ATOM 1398 N N . PRO A 1 180 ? 4.646 15.930 -11.421 1.00 38.69 180 PRO A N 1
ATOM 1399 C CA . PRO A 1 180 ? 3.488 16.300 -12.256 1.00 38.69 180 PRO A CA 1
ATOM 1400 C C . PRO A 1 180 ? 3.670 16.007 -13.762 1.00 38.69 180 PRO A C 1
ATOM 1402 O O . PRO A 1 180 ? 3.497 16.874 -14.618 1.00 38.69 180 PRO A O 1
ATOM 1405 N N . HIS A 1 181 ? 4.019 14.773 -14.112 1.00 37.38 181 HIS A N 1
ATOM 1406 C CA . HIS A 1 181 ? 3.927 14.262 -15.485 1.00 37.38 181 HIS A CA 1
ATOM 1407 C C . HIS A 1 181 ? 2.861 13.158 -15.545 1.00 37.38 181 HIS A C 1
ATOM 1409 O O . HIS A 1 181 ? 2.443 12.676 -14.498 1.00 37.38 181 HIS A O 1
ATOM 1415 N N . PRO A 1 182 ? 2.305 12.797 -16.714 1.00 41.09 182 PRO A N 1
ATOM 1416 C CA . PRO A 1 182 ? 1.196 11.846 -16.767 1.00 41.09 182 PRO A CA 1
ATOM 1417 C C . PRO A 1 182 ? 1.675 10.433 -16.387 1.00 41.09 182 PRO A C 1
ATOM 1419 O O . PRO A 1 182 ? 2.126 9.663 -17.229 1.00 41.09 182 PRO A O 1
ATOM 1422 N N . PHE A 1 183 ? 1.593 10.103 -15.097 1.00 51.09 183 PHE A N 1
ATOM 1423 C CA . PHE A 1 183 ? 1.921 8.795 -14.527 1.00 51.09 183 PHE A CA 1
ATOM 1424 C C . PHE A 1 183 ? 0.724 7.839 -14.607 1.00 51.09 183 PHE A C 1
ATOM 1426 O O . PHE A 1 183 ? -0.428 8.248 -14.412 1.00 51.09 183 PHE A O 1
ATOM 1433 N N . ARG A 1 184 ? 0.986 6.548 -14.846 1.00 53.34 184 ARG A N 1
ATOM 1434 C CA . ARG A 1 184 ? 0.065 5.457 -14.501 1.00 53.34 184 ARG A CA 1
ATOM 1435 C C . ARG A 1 184 ? 0.643 4.719 -13.294 1.00 53.34 184 ARG A C 1
ATOM 1437 O O . ARG A 1 184 ? 1.673 4.063 -13.405 1.00 53.34 184 ARG A O 1
ATOM 1444 N N . THR A 1 185 ? -0.003 4.868 -12.146 1.00 52.66 185 THR A N 1
ATOM 1445 C CA . THR A 1 185 ? 0.361 4.163 -10.911 1.00 52.66 185 THR A CA 1
ATOM 1446 C C . THR A 1 185 ? -0.648 3.041 -10.725 1.00 52.66 185 THR A C 1
ATOM 1448 O O . THR A 1 185 ? -1.847 3.307 -10.748 1.00 52.66 185 THR A O 1
ATOM 1451 N N . ALA A 1 186 ? -0.197 1.801 -10.563 1.00 50.50 186 ALA A N 1
ATOM 1452 C CA . ALA A 1 186 ? -1.071 0.719 -10.129 1.00 50.50 186 ALA A CA 1
ATOM 1453 C C . ALA A 1 186 ? -0.919 0.596 -8.609 1.00 50.50 186 ALA A C 1
ATOM 1455 O O . ALA A 1 186 ? 0.161 0.287 -8.108 1.00 50.50 186 ALA A O 1
ATOM 1456 N N . LEU A 1 187 ? -1.982 0.923 -7.881 1.00 48.59 187 LEU A N 1
ATOM 1457 C CA . LEU A 1 187 ? -2.066 0.760 -6.432 1.00 48.59 187 LEU A CA 1
ATOM 1458 C C . LEU A 1 187 ? -2.872 -0.503 -6.182 1.00 48.59 187 LEU A C 1
ATOM 1460 O O . LEU A 1 187 ? -3.996 -0.588 -6.662 1.00 48.59 187 LEU A O 1
ATOM 1464 N N . ILE A 1 188 ? -2.310 -1.478 -5.479 1.00 48.94 188 ILE A N 1
ATOM 1465 C CA . ILE A 1 188 ? -2.997 -2.735 -5.197 1.00 48.94 188 ILE A CA 1
ATOM 1466 C C . ILE A 1 188 ? -2.983 -2.934 -3.693 1.00 48.94 188 ILE A C 1
ATOM 1468 O O . ILE A 1 188 ? -1.911 -3.041 -3.100 1.00 48.94 188 ILE A O 1
ATOM 1472 N N . SER A 1 189 ? -4.190 -2.875 -3.128 1.00 45.50 189 SER A N 1
ATOM 1473 C CA . SER A 1 189 ? -4.525 -3.382 -1.799 1.00 45.50 189 SER A CA 1
ATOM 1474 C C . SER A 1 189 ? -4.743 -4.884 -1.922 1.00 45.50 189 SER A C 1
ATOM 1476 O O . SER A 1 189 ? -5.410 -5.284 -2.907 1.00 45.50 189 SER A O 1
#

Foldseek 3Di:
DEAEDDDDPPVQLVVCLVCVLVVQQPPPAQEEEAEEACAQNLLVSLVSVVVSCVVSPDDPRDNAADQLWDWDDDPPPSGHIYTYHYPPRSPDHGDLLVNVVVLQDVPDPQLVVLVVVLVVCVVVVNDPDDPVCVSVSSSLSSQCPDPDHPDDSVVVLLVSLVVGPDPRSVSCCVRNVSDPDDHYYYHYD

Organism: NCBI:txid259945

InterPro domains:
  IPR024508 Protein of unknown function DUF3226 [PF11536] (10-173)

pLDDT: mean 78.45, std 15.12, range [34.0, 98.0]